Protein AF-A0A0M0JPI3-F1 (afdb_monomer)

Structure (mmCIF, N/CA/C/O backbone):
data_AF-A0A0M0JPI3-F1
#
_entry.id   AF-A0A0M0JPI3-F1
#
loop_
_atom_site.group_PDB
_atom_site.id
_atom_site.type_symbol
_atom_site.label_atom_id
_atom_site.label_alt_id
_atom_site.label_comp_id
_atom_site.label_asym_id
_atom_site.label_entity_id
_atom_site.label_seq_id
_atom_site.pdbx_PDB_ins_code
_atom_site.Cartn_x
_atom_site.Cartn_y
_atom_site.Cartn_z
_atom_site.occupancy
_atom_site.B_iso_or_equiv
_atom_site.auth_seq_id
_atom_site.auth_comp_id
_atom_site.auth_asym_id
_atom_site.auth_atom_id
_atom_site.pdbx_PDB_model_num
ATOM 1 N N . MET A 1 1 ? 10.424 -30.241 -23.186 1.00 49.47 1 MET A N 1
ATOM 2 C CA . MET A 1 1 ? 10.743 -29.644 -21.871 1.00 49.47 1 MET A CA 1
ATOM 3 C C . MET A 1 1 ? 9.793 -28.520 -21.466 1.00 49.47 1 MET A C 1
ATOM 5 O O . MET A 1 1 ? 9.089 -28.670 -20.480 1.00 49.47 1 MET A O 1
ATOM 9 N N . GLU A 1 2 ? 9.692 -27.420 -22.214 1.00 48.56 2 GLU A N 1
ATOM 10 C CA . GLU A 1 2 ? 8.939 -26.227 -21.773 1.00 48.56 2 GLU A CA 1
ATOM 11 C C . GLU A 1 2 ? 7.424 -26.455 -21.568 1.00 48.56 2 GLU A C 1
ATOM 13 O O . GLU A 1 2 ? 6.828 -25.979 -20.604 1.00 48.56 2 GLU A O 1
ATOM 18 N N . ARG A 1 3 ? 6.794 -27.261 -22.430 1.00 52.81 3 ARG A N 1
ATOM 19 C CA . ARG A 1 3 ? 5.369 -27.626 -22.327 1.00 52.81 3 ARG A CA 1
ATOM 20 C C . ARG A 1 3 ? 5.054 -28.502 -21.107 1.00 52.81 3 ARG A C 1
ATOM 22 O O . ARG A 1 3 ? 3.960 -28.406 -20.559 1.00 52.81 3 ARG A O 1
ATOM 29 N N . GLU A 1 4 ? 5.989 -29.350 -20.692 1.00 61.53 4 GLU A N 1
ATOM 30 C CA . GLU A 1 4 ? 5.825 -30.259 -19.548 1.00 61.53 4 GLU A CA 1
ATOM 31 C C . GLU A 1 4 ? 6.018 -29.527 -18.220 1.00 61.53 4 GLU A C 1
ATOM 33 O O . GLU A 1 4 ? 5.220 -29.720 -17.305 1.00 61.53 4 GLU A O 1
ATOM 38 N N . LEU A 1 5 ? 6.979 -28.596 -18.160 1.00 58.34 5 LEU A N 1
ATOM 39 C CA . LEU A 1 5 ? 7.149 -27.655 -17.047 1.00 58.34 5 LEU A CA 1
ATOM 40 C C . LEU A 1 5 ? 5.864 -26.858 -16.778 1.00 58.34 5 LEU A C 1
ATOM 42 O O . LEU A 1 5 ? 5.407 -26.783 -15.638 1.00 58.34 5 LEU A O 1
ATOM 46 N N . ARG A 1 6 ? 5.231 -26.328 -17.835 1.00 59.06 6 ARG A N 1
ATOM 47 C CA . ARG A 1 6 ? 3.960 -25.589 -17.724 1.00 59.06 6 ARG A CA 1
ATOM 48 C C . ARG A 1 6 ? 2.817 -26.460 -17.198 1.00 59.06 6 ARG A C 1
ATOM 50 O O . ARG A 1 6 ? 2.068 -26.010 -16.336 1.00 59.06 6 ARG A O 1
ATOM 57 N N . LYS A 1 7 ? 2.684 -27.693 -17.700 1.00 58.91 7 LYS A N 1
ATOM 58 C CA . LYS A 1 7 ? 1.642 -28.634 -17.255 1.00 58.91 7 LYS A CA 1
ATOM 59 C C . LYS A 1 7 ? 1.822 -29.018 -15.787 1.00 58.91 7 LYS A C 1
ATOM 61 O O . LYS A 1 7 ? 0.868 -28.910 -15.029 1.00 58.91 7 LYS A O 1
ATOM 66 N N . SER A 1 8 ? 3.040 -29.392 -15.390 1.00 62.88 8 SER A N 1
ATOM 67 C CA . SER A 1 8 ? 3.367 -29.788 -14.013 1.00 62.88 8 SER A CA 1
ATOM 68 C C . SER A 1 8 ? 3.056 -28.677 -13.005 1.00 62.88 8 SER A C 1
ATOM 70 O O . SER A 1 8 ? 2.394 -28.911 -11.991 1.00 62.88 8 SER A O 1
ATOM 72 N N . ALA A 1 9 ? 3.433 -27.438 -13.325 1.00 57.22 9 ALA A N 1
ATOM 73 C CA . ALA A 1 9 ? 3.189 -26.302 -12.448 1.00 57.22 9 ALA A CA 1
ATOM 74 C C . ALA A 1 9 ? 1.698 -25.880 -12.381 1.00 57.22 9 ALA A C 1
ATOM 76 O O . ALA A 1 9 ? 1.266 -25.388 -11.341 1.00 57.22 9 ALA A O 1
ATOM 77 N N . GLN A 1 10 ? 0.892 -26.122 -13.430 1.00 54.44 10 GLN A N 1
ATOM 78 C CA . GLN A 1 10 ? -0.565 -25.874 -13.432 1.00 54.44 10 GLN A CA 1
ATOM 79 C C . GLN A 1 10 ? -1.354 -26.869 -12.573 1.00 54.44 10 GLN A C 1
ATOM 81 O O . GLN A 1 10 ? -2.361 -26.501 -11.970 1.00 54.44 10 GLN A O 1
ATOM 86 N N . THR A 1 11 ? -0.904 -28.121 -12.478 1.00 58.91 11 THR A N 1
ATOM 87 C CA . THR A 1 11 ? -1.559 -29.144 -11.643 1.00 58.91 11 THR A CA 1
ATOM 88 C C . THR A 1 11 ? -1.606 -28.765 -10.161 1.00 58.91 11 THR A C 1
ATOM 90 O O . THR A 1 11 ? -2.495 -29.209 -9.443 1.00 58.91 11 THR A O 1
ATOM 93 N N . LEU A 1 12 ? -0.686 -27.909 -9.707 1.00 56.94 12 LEU A N 1
ATOM 94 C CA . LEU A 1 12 ? -0.527 -27.517 -8.304 1.00 56.94 12 LEU A CA 1
ATOM 95 C C . LEU A 1 12 ? -1.354 -26.281 -7.913 1.00 56.94 12 LEU A C 1
ATOM 97 O O . LEU A 1 12 ? -1.479 -25.993 -6.728 1.00 56.94 12 LEU A O 1
ATOM 101 N N . THR A 1 13 ? -1.918 -25.544 -8.876 1.00 54.88 13 THR A N 1
ATOM 102 C CA . THR A 1 13 ? -2.729 -24.340 -8.611 1.00 54.88 13 THR A CA 1
ATOM 103 C C . THR A 1 13 ? -4.234 -24.606 -8.557 1.00 54.88 13 THR A C 1
ATOM 105 O O . THR A 1 13 ? -4.996 -23.663 -8.349 1.00 54.88 13 THR A O 1
ATOM 108 N N . HIS A 1 14 ? -4.686 -25.853 -8.781 1.00 52.34 14 HIS A N 1
ATOM 109 C CA . HIS A 1 14 ? -6.105 -26.261 -8.880 1.00 52.34 14 HIS A CA 1
ATOM 110 C C . HIS A 1 14 ? -6.972 -25.381 -9.814 1.00 52.34 14 HIS A C 1
ATOM 112 O O . HIS A 1 14 ? -8.199 -25.401 -9.749 1.00 52.34 14 HIS A O 1
ATOM 118 N N . ARG A 1 15 ? -6.343 -24.584 -10.688 1.00 55.53 15 ARG A N 1
ATOM 119 C CA . ARG A 1 15 ? -6.969 -23.592 -11.571 1.00 55.53 15 ARG A CA 1
ATOM 120 C C . ARG A 1 15 ? -6.177 -23.483 -12.867 1.00 55.53 15 ARG A C 1
ATOM 122 O O . ARG A 1 15 ? -4.944 -23.490 -12.851 1.00 55.53 15 ARG A O 1
ATOM 129 N N . LEU A 1 16 ? -6.894 -23.332 -13.979 1.00 51.22 16 LEU A N 1
ATOM 130 C CA . LEU A 1 16 ? -6.311 -23.138 -15.303 1.00 51.22 16 LEU A CA 1
ATOM 131 C C . LEU A 1 16 ? -5.794 -21.697 -15.450 1.00 51.22 16 LEU A C 1
ATOM 133 O O . LEU A 1 16 ? -6.566 -20.766 -15.667 1.00 51.22 16 LEU A O 1
ATOM 137 N N . VAL A 1 17 ? -4.478 -21.513 -15.346 1.00 59.50 17 VAL A N 1
ATOM 138 C CA . VAL A 1 17 ? -3.821 -20.220 -15.595 1.00 59.50 17 VAL A CA 1
ATOM 139 C C . VAL A 1 17 ? -3.509 -20.116 -17.086 1.00 59.50 17 VAL A C 1
ATOM 141 O O . VAL A 1 17 ? -2.558 -20.728 -17.573 1.00 59.50 17 VAL A O 1
ATOM 144 N N . LEU A 1 18 ? -4.340 -19.382 -17.827 1.00 55.94 18 LEU A N 1
ATOM 145 C CA . LEU A 1 18 ? -4.179 -19.171 -19.270 1.00 55.94 18 LEU A CA 1
ATOM 146 C C . LEU A 1 18 ? -3.209 -18.032 -19.569 1.00 55.94 18 LEU A C 1
ATOM 148 O O . LEU A 1 18 ? -3.205 -17.067 -18.811 1.00 55.94 18 LEU A O 1
ATOM 152 N N . PRO A 1 19 ? -2.422 -18.074 -20.658 1.00 58.19 19 PRO A N 1
ATOM 153 C CA . PRO A 1 19 ? -1.608 -16.952 -21.119 1.00 58.19 19 PRO A CA 1
ATOM 154 C C . PRO A 1 19 ? -2.366 -15.616 -21.123 1.00 58.19 19 PRO A C 1
ATOM 156 O O . PRO A 1 19 ? -3.507 -15.569 -21.576 1.00 58.19 19 PRO A O 1
ATOM 159 N N . LYS A 1 20 ? -1.761 -14.527 -20.628 1.00 61.19 20 LYS A N 1
ATOM 160 C CA . LYS A 1 20 ? -2.420 -13.200 -20.604 1.00 61.19 20 LYS A CA 1
ATOM 161 C C . LYS A 1 20 ? -2.614 -12.646 -22.021 1.00 61.19 20 LYS A C 1
ATOM 163 O O . LYS A 1 20 ? -3.531 -11.867 -22.268 1.00 61.19 20 LYS A O 1
ATOM 168 N N . ARG A 1 21 ? -1.727 -13.019 -22.947 1.00 62.41 21 ARG A N 1
ATOM 169 C CA . ARG A 1 21 ? -1.723 -12.607 -24.357 1.00 62.41 21 ARG A CA 1
ATOM 170 C C . ARG A 1 21 ? -1.338 -13.792 -25.242 1.00 62.41 21 ARG A C 1
ATOM 172 O O . ARG A 1 21 ? -0.770 -14.770 -24.766 1.00 62.41 21 ARG A O 1
ATOM 179 N N . LYS A 1 22 ? -1.609 -13.672 -26.547 1.00 60.94 22 LYS A N 1
ATOM 180 C CA . LYS A 1 22 ? -1.207 -14.659 -27.569 1.00 60.94 22 LYS A CA 1
ATOM 181 C C . LYS A 1 22 ? 0.316 -14.855 -27.627 1.00 60.94 22 LYS A C 1
ATOM 183 O O . LYS A 1 22 ? 0.779 -15.945 -27.940 1.00 60.94 22 LYS A O 1
ATOM 188 N N . VAL A 1 23 ? 1.067 -13.801 -27.307 1.00 69.12 23 VAL A N 1
ATOM 189 C CA . VAL A 1 23 ? 2.527 -13.787 -27.191 1.00 69.12 23 VAL A CA 1
ATOM 190 C C . VAL A 1 23 ? 2.839 -13.357 -25.757 1.00 69.12 23 VAL A C 1
ATOM 192 O O . VAL A 1 23 ? 2.813 -12.173 -25.455 1.00 69.12 23 VAL A O 1
ATOM 195 N N . GLU A 1 24 ? 2.999 -14.316 -24.851 1.00 67.00 24 GLU A N 1
ATOM 196 C CA . GLU A 1 24 ? 3.521 -14.098 -23.496 1.00 67.00 24 GLU A CA 1
ATOM 197 C C . GLU A 1 24 ? 4.802 -14.925 -23.390 1.00 67.00 24 GLU A C 1
ATOM 199 O O . GLU A 1 24 ? 4.816 -16.095 -23.791 1.00 67.00 24 GLU A O 1
ATOM 204 N N . SER A 1 25 ? 5.880 -14.328 -22.879 1.00 72.94 25 SER A N 1
ATOM 205 C CA . SER A 1 25 ? 7.130 -15.058 -22.664 1.00 72.94 25 SER A CA 1
ATOM 206 C C . SER A 1 25 ? 6.955 -16.174 -21.627 1.00 72.94 25 SER A C 1
ATOM 208 O O . SER A 1 25 ? 6.166 -16.071 -20.683 1.00 72.94 25 SER A O 1
ATOM 210 N N . SER A 1 26 ? 7.711 -17.260 -21.779 1.00 68.69 26 SER A N 1
ATOM 211 C CA . SER A 1 26 ? 7.662 -18.398 -20.853 1.00 68.69 26 SER A CA 1
ATOM 212 C C . SER A 1 26 ? 8.006 -18.009 -19.420 1.00 68.69 26 SER A C 1
ATOM 214 O O . SER A 1 26 ? 7.348 -18.474 -18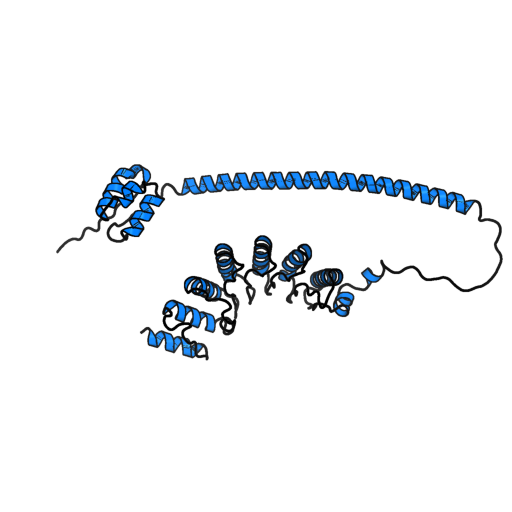.493 1.00 68.69 26 SER A O 1
ATOM 216 N N . ASP A 1 27 ? 8.968 -17.104 -19.244 1.00 68.81 27 ASP A N 1
ATOM 217 C CA . ASP A 1 27 ? 9.346 -16.569 -17.937 1.00 68.81 27 ASP A CA 1
ATOM 218 C C . ASP A 1 27 ? 8.202 -15.795 -17.279 1.00 68.81 27 ASP A C 1
ATOM 220 O O . ASP A 1 27 ? 7.939 -15.978 -16.089 1.00 68.81 27 ASP A O 1
ATOM 224 N N . ALA A 1 28 ? 7.488 -14.957 -18.039 1.00 67.12 28 ALA A N 1
ATOM 225 C CA . ALA A 1 28 ? 6.325 -14.236 -17.528 1.00 67.12 28 ALA A CA 1
ATOM 226 C C . ALA A 1 28 ? 5.208 -15.207 -17.116 1.00 67.12 28 ALA A C 1
ATOM 228 O O . ALA A 1 28 ? 4.638 -15.060 -16.032 1.00 67.12 28 ALA A O 1
ATOM 229 N N . PHE A 1 29 ? 4.968 -16.246 -17.922 1.00 70.75 29 PHE A N 1
ATOM 230 C CA . PHE A 1 29 ? 3.983 -17.283 -17.622 1.00 70.75 29 PHE A CA 1
ATOM 231 C C . PHE A 1 29 ? 4.331 -18.075 -16.350 1.00 70.75 29 PHE A C 1
ATOM 233 O O . PHE A 1 29 ? 3.470 -18.262 -15.491 1.00 70.75 29 PHE A O 1
ATOM 240 N N . ILE A 1 30 ? 5.587 -18.510 -16.192 1.00 73.62 30 ILE A N 1
ATOM 241 C CA . ILE A 1 30 ? 6.037 -19.266 -15.011 1.00 73.62 30 ILE A CA 1
ATOM 242 C C . ILE A 1 30 ? 5.971 -18.395 -13.753 1.00 73.62 30 ILE A C 1
ATOM 244 O O . ILE A 1 30 ? 5.434 -18.833 -12.740 1.00 73.62 30 ILE A O 1
ATOM 248 N N . ARG A 1 31 ? 6.434 -17.138 -13.813 1.00 72.62 31 ARG A N 1
ATOM 249 C CA . ARG A 1 31 ? 6.343 -16.208 -12.671 1.00 72.62 31 ARG A CA 1
ATOM 250 C C . ARG A 1 31 ? 4.900 -15.965 -12.247 1.00 72.62 31 ARG A C 1
ATOM 252 O O . ARG A 1 31 ? 4.617 -15.885 -11.057 1.00 72.62 31 ARG A O 1
ATOM 259 N N . ARG A 1 32 ? 3.986 -15.879 -13.212 1.00 71.19 32 ARG A N 1
ATOM 260 C CA . ARG A 1 32 ? 2.553 -15.736 -12.953 1.00 71.19 32 ARG A CA 1
ATOM 261 C C . ARG A 1 32 ? 1.954 -16.971 -12.289 1.00 71.19 32 ARG A C 1
ATOM 263 O O . ARG A 1 32 ? 1.115 -16.847 -11.403 1.00 71.19 32 ARG A O 1
ATOM 270 N N . LEU A 1 33 ? 2.383 -18.150 -12.718 1.00 70.31 33 LEU A N 1
ATOM 271 C CA . LEU A 1 33 ? 1.951 -19.420 -12.154 1.00 70.31 33 LEU A CA 1
ATOM 272 C C . LEU A 1 33 ? 2.464 -19.607 -10.719 1.00 70.31 33 LEU A C 1
ATOM 274 O O . LEU A 1 33 ? 1.686 -19.972 -9.845 1.00 70.31 33 LEU A O 1
ATOM 278 N N . ASP A 1 34 ? 3.727 -19.270 -10.454 1.00 72.44 34 ASP A N 1
ATOM 279 C CA . ASP A 1 34 ? 4.302 -19.255 -9.103 1.00 72.44 34 ASP A CA 1
ATOM 280 C C . ASP A 1 34 ? 3.578 -18.257 -8.190 1.00 72.44 34 ASP A C 1
ATOM 282 O O . ASP A 1 34 ? 3.177 -18.614 -7.083 1.00 72.44 34 ASP A O 1
ATOM 286 N N . ALA A 1 35 ? 3.331 -17.034 -8.673 1.00 67.38 35 ALA A N 1
ATOM 287 C CA . ALA A 1 35 ? 2.578 -16.030 -7.925 1.00 67.38 35 ALA A CA 1
ATOM 288 C C . ALA A 1 35 ? 1.157 -16.515 -7.599 1.00 67.38 35 ALA A C 1
ATOM 290 O O . ALA A 1 35 ? 0.667 -16.282 -6.500 1.00 67.38 35 ALA A O 1
ATOM 291 N N . HIS A 1 36 ? 0.509 -17.258 -8.501 1.00 67.31 36 HIS A N 1
ATOM 292 C CA . HIS A 1 36 ? -0.780 -17.898 -8.230 1.00 67.31 36 HIS A CA 1
ATOM 293 C C . HIS A 1 36 ? -0.721 -18.957 -7.127 1.00 67.31 36 HIS A C 1
ATOM 295 O O . HIS A 1 36 ? -1.704 -19.112 -6.406 1.00 67.31 36 HIS A O 1
ATOM 301 N N . ARG A 1 37 ? 0.389 -19.696 -7.002 1.00 69.62 37 ARG A N 1
ATOM 302 C CA . ARG A 1 37 ? 0.573 -20.686 -5.924 1.00 69.62 37 ARG A CA 1
ATOM 303 C C . ARG A 1 37 ? 0.690 -20.007 -4.563 1.00 69.62 37 ARG A C 1
ATOM 305 O O . ARG A 1 37 ? 0.245 -20.573 -3.574 1.00 69.62 37 ARG A O 1
ATOM 312 N N . GLN A 1 38 ? 1.276 -18.812 -4.524 1.00 67.06 38 GLN A N 1
ATOM 313 C CA . GLN A 1 38 ? 1.477 -18.042 -3.293 1.00 67.06 38 GLN A CA 1
ATOM 314 C C . GLN A 1 38 ? 0.293 -17.131 -2.942 1.00 67.06 38 GLN A C 1
ATOM 316 O O . GLN A 1 38 ? 0.034 -16.894 -1.764 1.00 67.06 38 GLN A O 1
ATOM 321 N N . ALA A 1 39 ? -0.410 -16.609 -3.949 1.00 62.62 39 ALA A N 1
ATOM 322 C CA . ALA A 1 39 ? -1.527 -15.685 -3.809 1.00 62.62 39 ALA A CA 1
ATOM 323 C C . ALA A 1 39 ? -2.560 -15.917 -4.923 1.00 62.62 39 ALA A C 1
ATOM 325 O O . ALA A 1 39 ? -2.570 -15.249 -5.962 1.00 62.62 39 ALA A O 1
ATOM 326 N N . THR A 1 40 ? -3.482 -16.855 -4.697 1.00 60.28 40 THR A N 1
ATOM 327 C CA . THR A 1 40 ? -4.512 -17.248 -5.677 1.00 60.28 40 THR A CA 1
ATOM 328 C C . THR A 1 40 ? -5.412 -16.098 -6.145 1.00 60.28 40 THR A C 1
ATOM 330 O O . THR A 1 40 ? -5.982 -16.182 -7.235 1.00 60.28 40 THR A O 1
ATOM 333 N N . GLU A 1 41 ? -5.528 -15.029 -5.352 1.00 53.78 41 GLU A N 1
ATOM 334 C CA . GLU A 1 41 ? -6.374 -13.855 -5.611 1.00 53.78 41 GLU A CA 1
ATOM 335 C C . GLU A 1 41 ? -5.643 -12.695 -6.308 1.00 53.78 41 GLU A C 1
ATOM 337 O O . GLU A 1 41 ? -6.294 -11.813 -6.868 1.00 53.78 41 GLU A O 1
ATOM 342 N N . ALA A 1 42 ? -4.304 -12.714 -6.381 1.00 52.59 42 ALA A N 1
ATOM 343 C CA . ALA A 1 42 ? -3.497 -11.623 -6.949 1.00 52.59 42 ALA A CA 1
ATOM 344 C C . ALA A 1 42 ? -3.739 -11.368 -8.455 1.00 52.59 42 ALA A C 1
ATOM 346 O O . ALA A 1 42 ? -3.269 -10.372 -9.013 1.00 52.59 42 ALA A O 1
ATOM 347 N N . ILE A 1 43 ? -4.470 -12.270 -9.116 1.00 52.81 43 ILE A N 1
ATOM 348 C CA . ILE A 1 43 ? -4.765 -12.252 -10.557 1.00 52.81 43 ILE A CA 1
ATOM 349 C C . ILE A 1 43 ? -6.205 -11.792 -10.831 1.00 52.81 43 ILE A C 1
ATOM 351 O O . ILE A 1 43 ? -6.528 -11.436 -11.961 1.00 52.81 43 ILE A O 1
ATOM 355 N N . ILE A 1 44 ? -7.066 -11.753 -9.807 1.00 51.06 44 ILE A N 1
ATOM 356 C CA . ILE A 1 44 ? -8.486 -11.408 -9.963 1.00 51.06 44 ILE A CA 1
ATOM 357 C C . ILE A 1 44 ? -8.693 -9.896 -10.117 1.00 51.06 44 ILE A C 1
ATOM 359 O O . ILE A 1 44 ? -9.750 -9.490 -10.585 1.00 51.06 44 ILE A O 1
ATOM 363 N N . ILE A 1 45 ? -7.705 -9.044 -9.812 1.00 48.28 45 ILE A N 1
ATOM 364 C CA . ILE A 1 45 ? -7.862 -7.598 -10.024 1.00 48.28 45 ILE A CA 1
ATOM 365 C C . ILE A 1 45 ? -7.914 -7.317 -11.531 1.00 48.28 45 ILE A C 1
ATOM 367 O O . ILE A 1 45 ? -6.894 -7.478 -12.214 1.00 48.28 45 ILE A O 1
ATOM 371 N N . PRO A 1 46 ? -9.075 -6.894 -12.066 1.00 42.31 46 PRO A N 1
ATOM 372 C CA . PRO A 1 46 ? -9.226 -6.649 -13.484 1.00 42.31 46 PRO A CA 1
ATOM 373 C C . PRO A 1 46 ? -8.253 -5.561 -13.9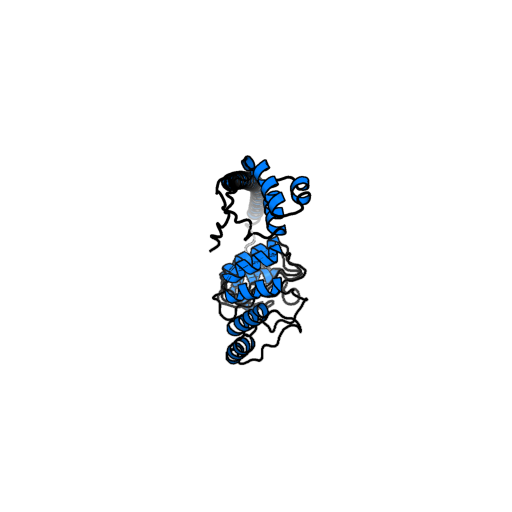20 1.00 42.31 46 PRO A C 1
ATOM 375 O O . PRO A 1 46 ? -8.060 -4.549 -13.248 1.00 42.31 46 PRO A O 1
ATOM 378 N N . LEU A 1 47 ? -7.639 -5.824 -15.064 1.00 47.03 47 LEU A N 1
ATOM 379 C CA . LEU A 1 47 ? -6.673 -5.012 -15.787 1.00 47.03 47 LEU A CA 1
ATOM 380 C C . LEU A 1 47 ? -7.180 -3.574 -15.983 1.00 47.03 47 LEU A C 1
ATOM 382 O O . LEU A 1 47 ? -7.820 -3.273 -16.984 1.00 47.03 47 LEU A O 1
ATOM 386 N N . THR A 1 48 ? -6.874 -2.673 -15.050 1.00 49.16 48 THR A N 1
ATOM 387 C CA . THR A 1 48 ? -7.267 -1.254 -15.131 1.00 49.16 48 THR A CA 1
ATOM 388 C C . THR A 1 48 ? -6.345 -0.400 -16.010 1.00 49.16 48 THR A C 1
ATOM 390 O O . THR A 1 48 ? -6.610 0.777 -16.216 1.00 49.16 48 THR A O 1
ATOM 393 N N . ALA A 1 49 ? -5.309 -0.991 -16.605 1.00 52.91 49 ALA A N 1
ATOM 394 C CA . ALA A 1 49 ? -4.577 -0.479 -17.766 1.00 52.91 49 ALA A CA 1
ATOM 395 C C . ALA A 1 49 ? -3.725 -1.623 -18.351 1.00 52.91 49 ALA A C 1
ATOM 397 O O . ALA A 1 49 ? -3.436 -2.589 -17.630 1.00 52.91 49 ALA A O 1
ATOM 398 N N . PRO A 1 50 ? -3.291 -1.566 -19.625 1.00 58.88 50 PRO A N 1
ATOM 399 C CA . PRO A 1 50 ? -2.307 -2.506 -20.147 1.00 58.88 50 PRO A CA 1
ATOM 400 C C . PRO A 1 50 ? -0.961 -2.298 -19.434 1.00 58.88 50 PRO A C 1
ATOM 402 O O . PRO A 1 50 ? -0.106 -1.551 -19.889 1.00 58.88 50 PRO A O 1
ATOM 405 N N . GLU A 1 51 ? -0.779 -2.976 -18.301 1.00 70.06 51 GLU A N 1
ATOM 406 C CA . GLU A 1 51 ? 0.531 -3.180 -17.682 1.00 70.06 51 GLU A CA 1
ATOM 407 C C . GLU A 1 51 ? 1.424 -3.889 -18.710 1.00 70.06 51 GLU A C 1
ATOM 409 O O . GLU A 1 51 ? 1.044 -4.947 -19.240 1.00 70.06 51 GLU A O 1
ATOM 414 N N . ASP A 1 52 ? 2.560 -3.273 -19.040 1.00 78.81 52 ASP A N 1
ATOM 415 C CA . ASP A 1 52 ? 3.559 -3.874 -19.917 1.00 78.81 52 ASP A CA 1
ATOM 416 C C . ASP A 1 52 ? 4.212 -5.101 -19.251 1.00 78.81 52 ASP A C 1
ATOM 418 O O . ASP A 1 52 ? 4.057 -5.358 -18.052 1.00 78.81 52 ASP A O 1
ATOM 422 N N . GLU A 1 53 ? 4.912 -5.912 -20.044 1.00 79.75 53 GLU A N 1
ATOM 423 C CA . GLU A 1 53 ? 5.504 -7.155 -19.540 1.00 79.75 53 GLU A CA 1
ATOM 424 C C . GLU A 1 53 ? 6.606 -6.913 -18.503 1.00 79.75 53 GLU A C 1
ATOM 426 O O . GLU A 1 53 ? 6.774 -7.728 -17.596 1.00 79.75 53 GLU A O 1
ATOM 431 N N . ALA A 1 54 ? 7.324 -5.789 -18.587 1.00 84.88 54 ALA A N 1
ATOM 432 C CA . ALA A 1 54 ? 8.415 -5.470 -17.673 1.00 84.88 54 ALA A CA 1
ATOM 433 C C . ALA A 1 54 ? 7.892 -5.090 -16.278 1.00 84.88 54 ALA A C 1
ATOM 435 O O . ALA A 1 54 ? 8.396 -5.585 -15.267 1.00 84.88 54 ALA A O 1
ATOM 436 N N . LEU A 1 55 ? 6.851 -4.259 -16.211 1.00 84.94 55 LEU A N 1
ATOM 437 C CA . LEU A 1 55 ? 6.166 -3.884 -14.974 1.00 84.94 55 LEU A CA 1
ATOM 438 C C . LEU A 1 55 ? 5.484 -5.099 -14.342 1.00 84.94 55 LEU A C 1
ATOM 440 O O . LEU A 1 55 ? 5.644 -5.344 -13.144 1.00 84.94 55 LEU A O 1
ATOM 444 N N . PHE A 1 56 ? 4.812 -5.917 -15.157 1.00 83.44 56 PHE A N 1
ATOM 445 C CA . PHE A 1 56 ? 4.218 -7.169 -14.699 1.00 83.44 56 PHE A CA 1
ATOM 446 C C . PHE A 1 56 ? 5.273 -8.100 -14.083 1.00 83.44 56 PHE A C 1
ATOM 448 O O . PHE A 1 56 ? 5.094 -8.607 -12.975 1.00 83.44 56 PHE A O 1
ATOM 455 N N . ALA A 1 57 ? 6.405 -8.284 -14.766 1.00 84.12 57 ALA A N 1
ATOM 456 C CA . ALA A 1 57 ? 7.506 -9.106 -14.286 1.00 84.12 57 ALA A CA 1
ATOM 457 C C . ALA A 1 57 ? 8.061 -8.612 -12.940 1.00 84.12 57 ALA A C 1
ATOM 459 O O . ALA A 1 57 ? 8.253 -9.432 -12.040 1.00 84.12 57 ALA A O 1
ATOM 460 N N . LYS A 1 58 ? 8.278 -7.298 -12.775 1.00 88.88 58 LYS A N 1
ATOM 461 C CA . LYS A 1 58 ? 8.723 -6.698 -11.501 1.00 88.88 58 LYS A CA 1
ATOM 462 C C . LYS A 1 58 ? 7.729 -6.964 -10.370 1.00 88.88 58 LYS A C 1
ATOM 464 O O . LYS A 1 58 ? 8.134 -7.342 -9.274 1.00 88.88 58 LYS A O 1
ATOM 469 N N . ARG A 1 59 ? 6.431 -6.850 -10.654 1.00 87.81 59 ARG A N 1
ATOM 470 C CA . ARG A 1 59 ? 5.365 -7.117 -9.684 1.00 87.81 59 ARG A CA 1
ATOM 471 C C . ARG A 1 59 ? 5.309 -8.576 -9.252 1.00 87.81 59 ARG A C 1
ATOM 473 O O . ARG A 1 59 ? 5.201 -8.849 -8.063 1.00 87.81 59 ARG A O 1
ATOM 480 N N . MET A 1 60 ? 5.433 -9.514 -10.190 1.00 84.00 60 MET A N 1
ATOM 481 C CA . MET A 1 60 ? 5.477 -10.942 -9.855 1.00 84.00 60 MET A CA 1
ATOM 482 C C . MET A 1 60 ? 6.736 -11.310 -9.065 1.00 84.00 60 MET A C 1
ATOM 484 O O . MET A 1 60 ? 6.651 -12.129 -8.158 1.00 84.00 60 MET A O 1
ATOM 488 N N . ILE A 1 61 ? 7.884 -10.684 -9.354 1.00 87.19 61 ILE A N 1
ATOM 489 C CA . ILE A 1 61 ? 9.096 -10.843 -8.534 1.00 87.19 61 ILE A CA 1
ATOM 490 C C . ILE A 1 61 ? 8.844 -10.348 -7.106 1.00 87.19 61 ILE A C 1
ATOM 492 O O . ILE A 1 61 ? 9.211 -11.038 -6.162 1.00 87.19 61 ILE A O 1
ATOM 496 N N . ALA A 1 62 ? 8.204 -9.186 -6.945 1.00 87.88 62 ALA A N 1
ATOM 497 C CA . ALA A 1 62 ? 7.897 -8.632 -5.630 1.00 87.88 62 ALA A CA 1
ATOM 498 C C . ALA A 1 62 ? 6.961 -9.541 -4.817 1.00 87.88 62 ALA A C 1
ATOM 500 O O . ALA A 1 62 ? 7.259 -9.833 -3.664 1.00 87.88 62 ALA A O 1
ATOM 501 N N . VAL A 1 63 ? 5.886 -10.046 -5.436 1.00 86.00 63 VAL A N 1
ATOM 502 C CA . VAL A 1 63 ? 4.980 -11.030 -4.814 1.00 86.00 63 VAL A CA 1
ATOM 503 C C . VAL A 1 63 ? 5.742 -12.301 -4.438 1.00 86.00 63 VAL A C 1
ATOM 505 O O . VAL A 1 63 ? 5.596 -12.785 -3.323 1.00 86.00 63 VAL A O 1
ATOM 508 N N . LYS A 1 64 ? 6.595 -12.810 -5.338 1.00 84.44 64 LYS A N 1
ATOM 509 C CA . LYS A 1 64 ? 7.339 -14.054 -5.115 1.00 84.44 64 LYS A CA 1
ATOM 510 C C . LYS A 1 64 ? 8.356 -13.975 -3.988 1.00 84.44 64 LYS A C 1
ATOM 512 O O . LYS A 1 64 ? 8.559 -14.968 -3.293 1.00 84.44 64 LYS A O 1
ATOM 517 N N . ALA A 1 65 ? 9.009 -12.828 -3.854 1.00 89.00 65 ALA A N 1
ATOM 518 C CA . ALA A 1 65 ? 10.004 -12.579 -2.823 1.00 89.00 65 ALA A CA 1
ATOM 519 C C . ALA A 1 65 ? 9.386 -12.261 -1.453 1.00 89.00 65 ALA A C 1
ATOM 521 O O . ALA A 1 65 ? 10.106 -12.309 -0.463 1.00 89.00 65 ALA A O 1
ATOM 522 N N . ASN A 1 66 ? 8.092 -11.931 -1.387 1.00 87.88 66 ASN A N 1
ATOM 523 C CA . ASN A 1 66 ? 7.429 -11.633 -0.124 1.00 87.88 66 ASN A CA 1
ATOM 524 C C . ASN A 1 66 ? 7.047 -12.922 0.618 1.00 87.88 66 ASN A C 1
ATOM 526 O O . ASN A 1 66 ? 6.385 -13.801 0.071 1.00 87.88 66 ASN A O 1
ATOM 530 N N . GLU A 1 67 ? 7.449 -13.013 1.885 1.00 87.44 67 GLU A N 1
ATOM 531 C CA . GLU A 1 67 ? 7.148 -14.142 2.775 1.00 87.44 67 GLU A CA 1
ATOM 532 C C . GLU A 1 67 ? 5.693 -14.141 3.277 1.00 87.44 67 GLU A C 1
ATOM 534 O O . GLU A 1 67 ? 5.188 -15.160 3.750 1.00 87.44 67 GLU A O 1
ATOM 539 N N . THR A 1 68 ? 4.997 -13.006 3.169 1.00 83.00 68 THR A N 1
ATOM 540 C CA . THR A 1 68 ? 3.600 -12.853 3.579 1.00 83.00 68 THR A CA 1
ATOM 541 C C . THR A 1 68 ? 2.698 -13.714 2.691 1.00 83.00 68 THR A C 1
ATOM 543 O O . THR A 1 68 ? 2.624 -13.482 1.477 1.00 83.00 68 THR A O 1
ATOM 546 N N . PRO A 1 69 ? 1.955 -14.680 3.264 1.00 76.69 69 PRO A N 1
ATOM 547 C CA . PRO A 1 69 ? 1.075 -15.535 2.485 1.00 76.69 69 PRO A CA 1
ATOM 548 C C . PRO A 1 69 ? -0.037 -14.705 1.845 1.00 76.69 69 PRO A C 1
ATOM 550 O O . PRO A 1 69 ? -0.580 -13.789 2.465 1.00 76.69 69 PRO A O 1
ATOM 553 N N . ASN A 1 70 ? -0.407 -15.052 0.612 1.00 76.88 70 ASN A N 1
ATOM 554 C CA . ASN A 1 70 ? -1.430 -14.346 -0.154 1.00 76.88 70 ASN A CA 1
ATOM 555 C C . ASN A 1 70 ? -1.148 -12.845 -0.348 1.00 76.88 70 ASN A C 1
ATOM 557 O O . ASN A 1 70 ? -2.089 -12.061 -0.453 1.00 76.88 70 ASN A O 1
ATOM 561 N N . CYS A 1 71 ? 0.124 -12.429 -0.408 1.00 82.31 71 CYS A N 1
ATOM 562 C CA . CYS A 1 71 ? 0.460 -11.040 -0.707 1.00 82.31 71 CYS A CA 1
ATOM 563 C C . CYS A 1 71 ? -0.019 -10.648 -2.114 1.00 82.31 71 CYS A C 1
ATOM 565 O O . CYS A 1 71 ? 0.348 -11.249 -3.126 1.00 82.31 71 CYS A O 1
ATOM 567 N N . ILE A 1 72 ? -0.824 -9.595 -2.175 1.00 83.50 72 ILE A N 1
ATOM 568 C CA . ILE A 1 72 ? -1.341 -9.002 -3.396 1.00 83.50 72 ILE A CA 1
ATOM 569 C C . ILE A 1 72 ? -0.674 -7.645 -3.589 1.00 83.50 72 ILE A C 1
ATOM 571 O O . ILE A 1 72 ? -0.889 -6.689 -2.841 1.00 83.50 72 ILE A O 1
ATOM 575 N N . VAL A 1 73 ? 0.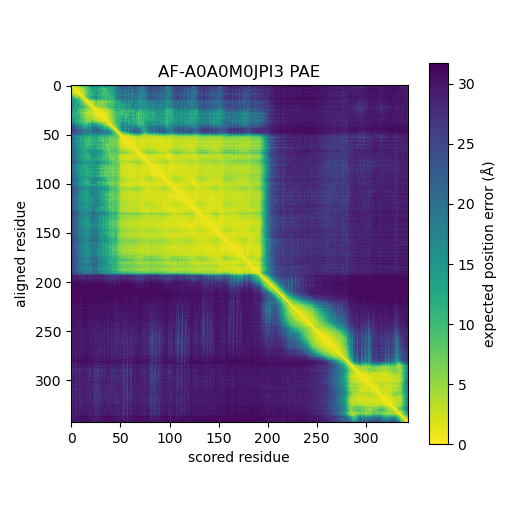097 -7.538 -4.666 1.00 87.50 73 VAL A N 1
ATOM 576 C CA . VAL A 1 73 ? 0.658 -6.267 -5.123 1.00 87.50 73 VAL A CA 1
ATOM 577 C C . VAL A 1 73 ? -0.151 -5.794 -6.321 1.00 87.50 73 VAL A C 1
ATOM 579 O O . VAL A 1 73 ? -0.238 -6.489 -7.339 1.00 87.50 73 VAL A O 1
ATOM 582 N N . LEU A 1 74 ? -0.756 -4.611 -6.199 1.00 85.44 74 LEU A N 1
ATOM 583 C CA . LEU A 1 74 ? -1.589 -4.036 -7.253 1.00 85.44 74 LEU A CA 1
ATOM 584 C C . LEU A 1 74 ? -0.747 -3.486 -8.424 1.00 85.44 74 LEU A C 1
ATOM 586 O O . LEU A 1 74 ? 0.385 -3.032 -8.201 1.00 85.44 74 LEU A O 1
ATOM 590 N N . PRO A 1 75 ? -1.277 -3.496 -9.664 1.00 85.31 75 PRO A N 1
ATOM 591 C CA . PRO A 1 75 ? -0.604 -2.924 -10.832 1.00 85.31 75 PRO A CA 1
ATOM 592 C C . PRO A 1 75 ? -0.282 -1.433 -10.681 1.00 85.31 75 PRO A C 1
ATOM 594 O O . PRO A 1 75 ? -0.863 -0.727 -9.853 1.00 85.31 75 PRO A O 1
ATOM 597 N N . LYS A 1 76 ? 0.639 -0.946 -11.518 1.00 86.50 76 LYS A N 1
ATOM 598 C CA . LYS A 1 76 ? 0.941 0.485 -11.636 1.00 86.50 76 LYS A CA 1
ATOM 599 C C . LYS A 1 76 ? -0.293 1.270 -12.093 1.00 86.50 76 LYS A C 1
ATOM 601 O O . LYS A 1 76 ? -0.976 0.858 -13.028 1.00 86.50 76 LYS A O 1
ATOM 606 N N . THR A 1 77 ? -0.537 2.437 -11.499 1.00 85.00 77 THR A N 1
ATOM 607 C CA . THR A 1 77 ? -1.584 3.370 -11.958 1.00 85.00 77 THR A CA 1
ATOM 608 C C . THR A 1 77 ? -1.001 4.489 -12.824 1.00 85.00 77 THR A C 1
ATOM 610 O O . THR A 1 77 ? 0.211 4.722 -12.861 1.00 85.00 77 THR A O 1
ATOM 613 N N . ALA A 1 78 ? -1.869 5.225 -13.524 1.00 85.81 78 ALA A N 1
ATOM 614 C CA . ALA A 1 78 ? -1.469 6.412 -14.287 1.00 85.81 78 ALA A CA 1
ATOM 615 C C . ALA A 1 78 ? -0.947 7.559 -13.398 1.00 85.81 78 ALA A C 1
ATOM 617 O O . ALA A 1 78 ? -0.257 8.448 -13.884 1.00 85.81 78 ALA A O 1
ATOM 618 N N . ARG A 1 79 ? -1.279 7.545 -12.100 1.00 86.56 79 ARG A N 1
ATOM 619 C CA . ARG A 1 79 ? -0.872 8.564 -11.119 1.00 86.56 79 ARG A CA 1
ATOM 620 C C . ARG A 1 79 ? 0.461 8.258 -10.444 1.00 86.56 79 ARG A C 1
ATOM 622 O O . ARG A 1 79 ? 1.022 9.136 -9.804 1.00 86.56 79 ARG A O 1
ATOM 629 N N . GLU A 1 80 ? 0.943 7.031 -10.588 1.00 89.31 80 GLU A N 1
ATOM 630 C CA . GLU A 1 80 ? 2.220 6.575 -10.057 1.00 89.31 80 GLU A CA 1
ATOM 631 C C . GLU A 1 80 ? 3.322 6.801 -11.102 1.00 89.31 80 GLU A C 1
ATOM 633 O O . GLU A 1 80 ? 3.180 6.408 -12.265 1.00 89.31 80 GLU A O 1
ATOM 638 N N . THR A 1 81 ? 4.429 7.431 -10.720 1.00 91.00 81 THR A N 1
ATOM 639 C CA . THR A 1 81 ? 5.615 7.529 -11.584 1.00 91.00 81 THR A CA 1
ATOM 640 C C . THR A 1 81 ? 6.327 6.176 -11.686 1.00 91.00 81 THR A C 1
ATOM 642 O O . THR A 1 81 ? 6.056 5.246 -10.928 1.00 91.00 81 THR A O 1
ATOM 645 N N . VAL A 1 82 ? 7.250 6.023 -12.639 1.00 90.31 82 VAL A N 1
ATOM 646 C CA . VAL A 1 82 ? 8.043 4.782 -12.744 1.00 90.31 82 VAL A CA 1
ATOM 647 C C . VAL A 1 82 ? 8.909 4.576 -11.495 1.00 90.31 82 VAL A C 1
ATOM 649 O O . VAL A 1 82 ? 8.973 3.466 -10.980 1.00 90.31 82 VAL A O 1
ATOM 652 N N . GLN A 1 83 ? 9.499 5.648 -10.961 1.00 92.06 83 GLN A N 1
ATOM 653 C CA . GLN A 1 83 ? 10.320 5.604 -9.746 1.00 92.06 83 GLN A CA 1
ATOM 654 C C . GLN A 1 83 ? 9.491 5.231 -8.508 1.00 92.06 83 GLN A C 1
ATOM 656 O O . GLN A 1 83 ? 9.904 4.395 -7.709 1.00 92.06 83 GLN A O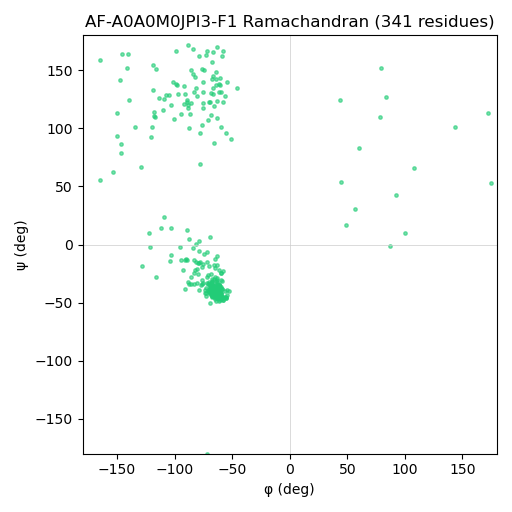 1
ATOM 661 N N . GLU A 1 84 ? 8.295 5.811 -8.369 1.00 94.50 84 GLU A N 1
ATOM 662 C CA . GLU A 1 84 ? 7.342 5.471 -7.304 1.00 94.50 84 GLU A CA 1
ATOM 663 C C . GLU A 1 84 ? 6.935 3.990 -7.368 1.00 94.50 84 GLU A C 1
ATOM 665 O O . GLU A 1 84 ? 6.923 3.305 -6.344 1.00 94.50 84 GLU A O 1
ATOM 670 N N . PHE A 1 85 ? 6.672 3.478 -8.575 1.00 93.19 85 PHE A N 1
ATOM 671 C CA . PHE A 1 85 ? 6.373 2.066 -8.796 1.00 93.19 85 PHE A CA 1
ATOM 672 C C . PHE A 1 85 ? 7.537 1.164 -8.374 1.00 93.19 85 PHE A C 1
ATOM 674 O O . PHE A 1 85 ? 7.324 0.198 -7.647 1.00 93.19 85 PHE A O 1
ATOM 681 N N . GLU A 1 86 ? 8.763 1.468 -8.802 1.00 93.44 86 GLU A N 1
ATOM 682 C CA . GLU A 1 86 ? 9.947 0.675 -8.453 1.00 93.44 86 GLU A CA 1
ATOM 683 C C . GLU A 1 86 ? 10.206 0.668 -6.948 1.00 93.44 86 GLU A C 1
ATOM 685 O O . GLU A 1 86 ? 10.398 -0.398 -6.366 1.00 93.44 86 GLU A O 1
ATOM 690 N N . CYS A 1 87 ? 10.112 1.834 -6.305 1.00 94.12 87 CYS A N 1
ATOM 691 C CA . CYS A 1 87 ? 10.201 1.955 -4.855 1.00 94.12 87 CYS A CA 1
ATOM 692 C C . CYS A 1 87 ? 9.160 1.062 -4.163 1.00 94.12 87 CYS A C 1
ATOM 694 O O . CYS A 1 87 ? 9.499 0.286 -3.268 1.00 94.12 87 CYS A O 1
ATOM 696 N N . ARG A 1 88 ? 7.906 1.083 -4.636 1.00 94.88 88 ARG A N 1
ATOM 697 C CA . ARG A 1 88 ? 6.850 0.213 -4.112 1.00 94.88 88 ARG A CA 1
ATOM 698 C C . ARG A 1 88 ? 7.137 -1.270 -4.344 1.00 94.88 88 ARG A C 1
ATOM 700 O O . ARG A 1 88 ? 6.842 -2.057 -3.453 1.00 94.88 88 ARG A O 1
ATOM 707 N N . MET A 1 89 ? 7.684 -1.670 -5.495 1.00 94.69 89 MET A N 1
ATOM 708 C CA . MET A 1 89 ? 8.031 -3.075 -5.763 1.00 94.69 89 MET A CA 1
ATOM 709 C C . MET A 1 89 ? 9.127 -3.578 -4.828 1.00 94.69 89 MET A C 1
ATOM 711 O O . MET A 1 89 ? 9.040 -4.707 -4.357 1.00 94.69 89 MET A O 1
ATOM 715 N N . GLU A 1 90 ? 10.130 -2.752 -4.530 1.00 94.50 90 GLU A N 1
ATOM 716 C CA . GLU A 1 90 ? 11.180 -3.118 -3.578 1.00 94.50 90 GLU A CA 1
ATOM 717 C C . GLU A 1 90 ? 10.641 -3.237 -2.153 1.00 94.50 90 GLU A C 1
ATOM 719 O O . GLU A 1 90 ? 10.867 -4.244 -1.485 1.00 94.50 90 GLU A O 1
ATOM 724 N N . MET A 1 91 ? 9.831 -2.274 -1.713 1.00 92.88 91 MET A N 1
ATOM 725 C CA . MET A 1 91 ? 9.178 -2.327 -0.399 1.00 92.88 91 MET A CA 1
ATOM 726 C C . MET A 1 91 ? 8.186 -3.491 -0.293 1.00 92.88 91 MET A C 1
ATOM 728 O O . MET A 1 91 ? 8.004 -4.080 0.771 1.00 92.88 91 MET A O 1
ATOM 732 N N . ALA A 1 92 ? 7.556 -3.862 -1.406 1.00 91.31 92 ALA A N 1
ATOM 733 C CA . ALA A 1 92 ? 6.627 -4.975 -1.456 1.00 91.31 92 ALA A CA 1
ATOM 734 C C . ALA A 1 92 ? 7.284 -6.332 -1.207 1.00 91.31 92 ALA A C 1
ATOM 736 O O . ALA A 1 92 ? 6.561 -7.255 -0.863 1.00 91.31 92 ALA A O 1
ATOM 737 N N . LYS A 1 93 ? 8.610 -6.468 -1.321 1.00 92.38 93 LYS A N 1
ATOM 738 C CA . LYS A 1 93 ? 9.309 -7.725 -1.009 1.00 92.38 93 LYS A CA 1
ATOM 739 C C . LYS A 1 93 ? 9.342 -8.029 0.488 1.00 92.38 93 LYS A C 1
ATOM 741 O O . LYS A 1 93 ? 9.443 -9.185 0.863 1.00 92.38 93 LYS A O 1
ATOM 746 N N . THR A 1 94 ? 9.268 -7.007 1.339 1.00 93.75 94 THR A N 1
ATOM 747 C CA . THR A 1 94 ? 9.420 -7.145 2.799 1.00 93.75 94 THR A CA 1
ATOM 748 C C . THR A 1 94 ? 8.208 -6.652 3.582 1.00 93.75 94 THR A C 1
ATOM 750 O O . THR A 1 94 ? 8.189 -6.730 4.809 1.00 93.75 94 THR A O 1
ATOM 753 N N . SER A 1 95 ? 7.185 -6.128 2.902 1.00 92.31 95 SER A N 1
ATOM 754 C CA . SER A 1 95 ? 5.988 -5.630 3.573 1.00 92.31 95 SER A CA 1
ATOM 755 C C . SER A 1 95 ? 5.210 -6.781 4.225 1.00 92.31 95 SER A C 1
ATOM 757 O O . SER A 1 95 ? 4.857 -7.732 3.527 1.00 92.31 95 SER A O 1
ATOM 759 N N . PRO A 1 96 ? 4.848 -6.664 5.517 1.00 92.56 96 PRO A N 1
ATOM 760 C CA . PRO A 1 96 ? 4.054 -7.668 6.225 1.00 92.56 96 PRO A CA 1
ATOM 761 C C . PRO A 1 96 ? 2.551 -7.584 5.907 1.00 92.56 96 PRO A C 1
ATOM 763 O O . PRO A 1 96 ? 1.737 -8.272 6.525 1.00 92.56 96 PRO A O 1
ATOM 766 N N . SER A 1 97 ? 2.153 -6.690 5.001 1.00 89.31 97 SER A N 1
ATOM 767 C CA . SER A 1 97 ? 0.757 -6.462 4.660 1.00 89.31 97 SER A CA 1
ATOM 768 C C . SER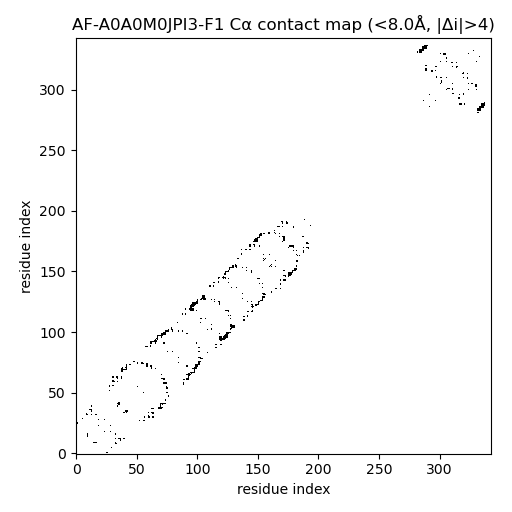 A 1 97 ? 0.323 -7.338 3.485 1.00 89.31 97 SER A C 1
ATOM 770 O O . SER A 1 97 ? 1.026 -7.396 2.472 1.00 89.31 97 SER A O 1
ATOM 772 N N . PRO A 1 98 ? -0.867 -7.961 3.550 1.00 85.12 98 PRO A N 1
ATOM 773 C CA . PRO A 1 98 ? -1.351 -8.828 2.480 1.00 85.12 98 PRO A CA 1
ATOM 774 C C . PRO A 1 98 ? -1.764 -8.058 1.221 1.00 85.12 98 PRO A C 1
ATOM 776 O O . PRO A 1 98 ? -1.940 -8.670 0.177 1.00 85.12 98 PRO A O 1
ATOM 779 N N . LEU A 1 99 ? -1.944 -6.734 1.284 1.00 85.88 99 LEU A N 1
ATOM 780 C CA . LEU A 1 99 ? -2.364 -5.936 0.132 1.00 85.88 99 LEU A CA 1
ATOM 781 C C . LEU A 1 99 ? -1.612 -4.611 0.079 1.00 85.88 99 LEU A C 1
ATOM 783 O O . LEU A 1 99 ? -1.665 -3.812 1.016 1.00 85.88 99 LEU A O 1
ATOM 787 N N . ILE A 1 100 ? -0.953 -4.362 -1.052 1.00 90.12 100 ILE A N 1
ATOM 788 C CA . ILE A 1 100 ? -0.118 -3.181 -1.274 1.00 90.12 100 ILE A CA 1
ATOM 789 C C . ILE A 1 100 ? -0.698 -2.351 -2.417 1.00 90.12 100 ILE A C 1
ATOM 791 O O . ILE A 1 100 ? -0.657 -2.738 -3.590 1.00 90.12 100 ILE A O 1
ATOM 795 N N . PHE A 1 101 ? -1.228 -1.182 -2.055 1.00 90.12 101 PHE A N 1
ATOM 796 C CA . PHE A 1 101 ? -1.886 -0.261 -2.976 1.00 90.12 101 PHE A CA 1
ATOM 797 C C . PHE A 1 101 ? -0.890 0.623 -3.743 1.00 90.12 101 PHE A C 1
ATOM 799 O O . PHE A 1 101 ? 0.094 1.076 -3.149 1.00 90.12 101 PHE A O 1
ATOM 806 N N . PRO A 1 102 ? -1.174 0.946 -5.019 1.00 91.69 102 PRO A N 1
ATOM 807 C CA . PRO A 1 102 ? -0.437 1.955 -5.767 1.00 91.69 102 PRO A CA 1
ATOM 808 C C . PRO A 1 102 ? -0.800 3.347 -5.239 1.00 91.69 102 PRO A C 1
ATOM 810 O O . PRO A 1 102 ? -1.622 3.488 -4.325 1.00 91.69 102 PRO A O 1
ATOM 813 N N . ARG A 1 103 ? -0.212 4.389 -5.821 1.00 92.19 103 ARG A N 1
ATOM 814 C CA . ARG A 1 103 ? -0.584 5.770 -5.508 1.00 92.19 103 ARG A CA 1
ATOM 815 C C . ARG A 1 103 ? -2.061 6.048 -5.822 1.00 92.19 103 ARG A C 1
ATOM 817 O O . ARG A 1 103 ? -2.542 5.717 -6.912 1.00 92.19 103 ARG A O 1
ATOM 824 N N . GLY A 1 104 ? -2.765 6.643 -4.854 1.00 89.38 104 GLY A N 1
ATOM 825 C CA . GLY A 1 104 ? -4.179 7.016 -4.971 1.00 89.38 104 GLY A CA 1
ATOM 826 C C . GLY A 1 104 ? -4.407 8.304 -5.767 1.00 89.38 104 GLY A C 1
ATOM 827 O O . GLY A 1 104 ? -3.494 9.108 -5.940 1.00 89.38 104 GLY A O 1
ATOM 828 N N . THR A 1 105 ? -5.641 8.532 -6.231 1.00 88.88 105 THR A N 1
ATOM 829 C CA . THR A 1 105 ? -6.003 9.724 -7.028 1.00 88.88 105 THR A CA 1
ATOM 830 C C . THR A 1 105 ? -5.812 11.041 -6.275 1.00 88.88 105 THR A C 1
ATOM 832 O O . THR A 1 105 ? -5.410 12.029 -6.882 1.00 88.88 105 THR A O 1
ATOM 835 N N . HIS A 1 106 ? -6.071 11.052 -4.966 1.00 89.06 106 HIS A N 1
ATOM 836 C CA . HIS A 1 106 ? -6.060 12.260 -4.127 1.00 89.06 106 HIS A CA 1
ATOM 837 C C . HIS A 1 106 ? -4.797 12.373 -3.265 1.00 89.06 106 HIS A C 1
ATOM 839 O O . HIS A 1 106 ? -4.729 13.159 -2.325 1.00 89.06 106 HIS A O 1
ATOM 845 N N . GLU A 1 107 ? -3.788 11.567 -3.585 1.00 91.50 107 GLU A N 1
ATOM 846 C CA . GLU A 1 107 ? -2.557 11.449 -2.823 1.00 91.50 107 GLU A CA 1
ATOM 847 C C . GLU A 1 107 ? -1.408 12.170 -3.544 1.00 91.50 107 GLU A C 1
ATOM 849 O O . GLU A 1 107 ? -1.145 11.942 -4.733 1.00 91.50 107 GLU A O 1
ATOM 854 N N . SER A 1 108 ? -0.688 13.038 -2.832 1.00 93.69 108 SER A N 1
ATOM 855 C CA . SER A 1 108 ? 0.570 13.614 -3.325 1.00 93.69 108 SER A CA 1
ATOM 856 C C . SER A 1 108 ? 1.703 12.575 -3.309 1.00 93.69 108 SER A C 1
ATOM 858 O O . SER A 1 108 ? 1.610 11.552 -2.634 1.00 93.69 108 SER A O 1
ATOM 860 N N . GLY A 1 109 ? 2.805 12.818 -4.027 1.00 93.56 109 GLY A N 1
ATOM 861 C CA . GLY A 1 109 ? 3.955 11.896 -4.006 1.00 93.56 109 GLY A CA 1
ATOM 862 C C . GLY A 1 109 ? 4.564 11.739 -2.603 1.00 93.56 109 GLY A C 1
ATOM 863 O O . GLY A 1 109 ? 4.932 10.640 -2.194 1.00 93.56 109 GLY A O 1
ATOM 864 N N . ALA A 1 110 ? 4.583 12.820 -1.814 1.00 94.62 110 ALA A N 1
ATOM 865 C CA . ALA A 1 110 ? 5.039 12.787 -0.424 1.00 94.62 110 ALA A CA 1
ATOM 866 C C . ALA A 1 110 ? 4.097 11.968 0.475 1.00 94.62 110 ALA A C 1
ATOM 868 O O . ALA A 1 110 ? 4.557 11.161 1.279 1.00 94.62 110 ALA A O 1
ATOM 869 N N . GLN A 1 111 ? 2.782 12.133 0.307 1.00 95.44 111 GLN A N 1
ATOM 870 C CA . GLN A 1 111 ? 1.773 11.344 1.021 1.00 95.44 111 GLN A CA 1
ATOM 871 C C . GLN A 1 111 ? 1.885 9.852 0.681 1.00 95.44 111 GLN A C 1
ATOM 873 O O . GLN A 1 111 ? 1.886 9.017 1.586 1.00 95.44 111 GLN A O 1
ATOM 878 N N . PHE A 1 112 ? 2.093 9.534 -0.599 1.00 96.00 112 PHE A N 1
ATOM 879 C CA . PHE A 1 112 ? 2.339 8.175 -1.069 1.00 96.00 112 PHE A CA 1
ATOM 880 C C . PHE A 1 112 ? 3.560 7.548 -0.403 1.00 96.00 112 PHE A C 1
ATOM 882 O O . PHE A 1 112 ? 3.472 6.440 0.128 1.00 96.00 112 PHE A O 1
ATOM 889 N N . HIS A 1 113 ? 4.680 8.271 -0.359 1.00 95.31 113 HIS A N 1
ATOM 890 C CA . HIS A 1 113 ? 5.882 7.789 0.310 1.00 95.31 113 HIS A CA 1
ATOM 891 C C . HIS A 1 113 ? 5.652 7.557 1.811 1.00 95.31 113 HIS A C 1
ATOM 893 O O . HIS A 1 113 ? 5.997 6.495 2.327 1.00 95.31 113 HIS A O 1
ATOM 899 N N . THR A 1 114 ? 5.005 8.499 2.505 1.00 95.12 114 THR A N 1
ATOM 900 C CA . THR A 1 114 ? 4.642 8.356 3.925 1.00 95.12 114 THR A CA 1
ATOM 901 C C . THR A 1 114 ? 3.796 7.107 4.167 1.00 95.12 114 THR A C 1
ATOM 903 O O . THR A 1 114 ? 4.083 6.329 5.080 1.00 95.12 114 THR A O 1
ATOM 906 N N . ARG A 1 115 ? 2.791 6.866 3.319 1.00 96.12 115 ARG A N 1
ATOM 907 C CA . ARG A 1 115 ? 1.947 5.674 3.403 1.00 96.12 115 ARG A CA 1
ATOM 908 C C . ARG A 1 115 ? 2.733 4.393 3.157 1.00 96.12 115 ARG A C 1
ATOM 910 O O . ARG A 1 115 ? 2.579 3.448 3.924 1.00 96.12 115 ARG A O 1
ATOM 917 N N . LEU A 1 116 ? 3.592 4.353 2.138 1.00 94.94 116 LEU A N 1
ATOM 918 C CA . LEU A 1 116 ? 4.443 3.190 1.875 1.00 94.94 116 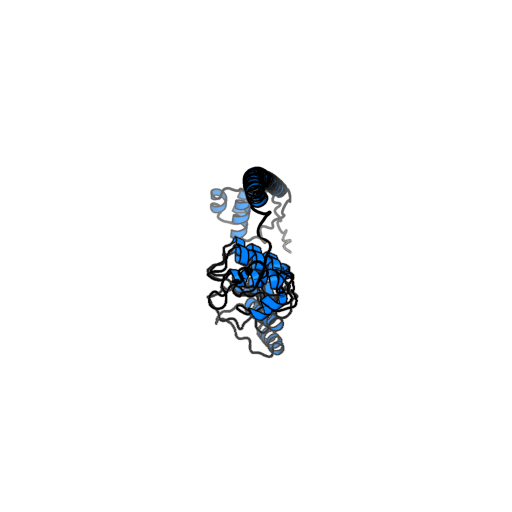LEU A CA 1
ATOM 919 C C . LEU A 1 116 ? 5.373 2.880 3.059 1.00 94.94 116 LEU A C 1
ATOM 921 O O . LEU A 1 116 ? 5.518 1.721 3.440 1.00 94.94 116 LEU A O 1
ATOM 925 N N . GLN A 1 117 ? 5.969 3.898 3.683 1.00 95.56 117 GLN A N 1
ATOM 926 C CA . GLN A 1 117 ? 6.836 3.707 4.852 1.00 95.56 117 GLN A CA 1
ATOM 927 C C . GLN A 1 117 ? 6.070 3.162 6.061 1.00 95.56 117 GLN A C 1
ATOM 929 O O . GLN A 1 117 ? 6.571 2.307 6.793 1.00 95.56 117 GLN A O 1
ATOM 934 N N . ALA A 1 118 ? 4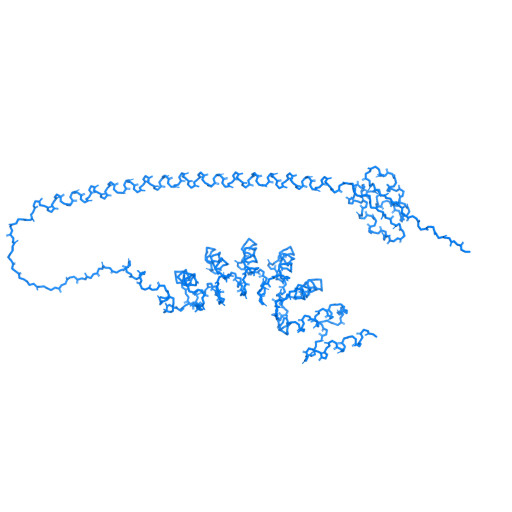.838 3.625 6.268 1.00 95.69 118 ALA A N 1
ATOM 935 C CA . ALA A 1 118 ? 3.960 3.067 7.289 1.00 95.69 118 ALA A CA 1
ATOM 936 C C . ALA A 1 118 ? 3.529 1.625 6.953 1.00 95.69 118 ALA A C 1
ATOM 938 O O . ALA A 1 118 ? 3.441 0.784 7.848 1.00 95.69 118 ALA A O 1
ATOM 939 N N . GLN A 1 119 ? 3.337 1.307 5.670 1.00 93.44 119 GLN A N 1
ATOM 940 C CA . GLN A 1 119 ? 2.938 -0.020 5.193 1.00 93.44 119 GLN A CA 1
ATOM 941 C C . GLN A 1 119 ? 3.985 -1.096 5.511 1.00 93.44 119 GLN A C 1
ATOM 943 O O . GLN A 1 119 ? 3.624 -2.225 5.829 1.00 93.44 119 GLN A O 1
ATOM 948 N N . LEU A 1 120 ? 5.279 -0.761 5.481 1.00 93.81 120 LEU A N 1
ATOM 949 C CA . LEU A 1 120 ? 6.349 -1.687 5.885 1.00 93.81 120 LEU A CA 1
ATOM 950 C C . LEU A 1 120 ? 6.255 -2.118 7.351 1.00 93.81 120 LEU A C 1
ATOM 952 O O . LEU A 1 120 ? 6.794 -3.151 7.731 1.00 93.81 120 LEU A O 1
ATOM 956 N N . LYS A 1 121 ? 5.577 -1.324 8.179 1.00 95.50 121 LYS A N 1
ATOM 957 C CA . LYS A 1 121 ? 5.437 -1.560 9.617 1.00 95.50 121 LYS A CA 1
ATOM 958 C C . LYS A 1 121 ? 4.064 -2.123 9.976 1.00 95.50 121 LYS A C 1
ATOM 960 O O . LYS A 1 121 ? 3.855 -2.508 11.122 1.00 95.50 121 LYS A O 1
ATOM 965 N N . SER A 1 122 ? 3.121 -2.154 9.032 1.00 94.56 122 SER A N 1
ATOM 966 C CA . SER A 1 122 ? 1.744 -2.566 9.291 1.00 94.56 122 SER A CA 1
ATOM 967 C C . SER A 1 122 ? 1.435 -3.935 8.705 1.00 94.56 122 SER A C 1
ATOM 969 O O . SER A 1 122 ? 1.594 -4.172 7.513 1.00 94.56 122 SER A O 1
ATOM 971 N N . LYS A 1 123 ? 0.880 -4.815 9.543 1.00 92.88 123 LYS A N 1
ATOM 972 C CA . LYS A 1 123 ? 0.303 -6.101 9.116 1.00 92.88 123 LYS A CA 1
ATOM 973 C C . LYS A 1 123 ? -1.025 -5.932 8.367 1.00 92.88 123 LYS A C 1
ATOM 975 O O . LYS A 1 123 ? -1.609 -6.913 7.907 1.00 92.88 123 LYS A O 1
ATOM 980 N N . ARG A 1 124 ? -1.556 -4.706 8.308 1.00 91.06 124 ARG A N 1
ATOM 981 C CA . ARG A 1 124 ? -2.825 -4.376 7.664 1.00 91.06 124 ARG A CA 1
ATOM 982 C C . ARG A 1 124 ? -2.603 -3.435 6.485 1.00 91.06 124 ARG A C 1
ATOM 984 O O . ARG A 1 124 ? -1.640 -2.670 6.475 1.00 91.06 124 ARG A O 1
ATOM 991 N N . PRO A 1 125 ? -3.472 -3.481 5.468 1.00 90.88 125 PRO A N 1
ATOM 992 C CA . PRO A 1 125 ? -3.382 -2.539 4.365 1.00 90.88 125 PRO A CA 1
ATOM 993 C C . PRO A 1 125 ? -3.684 -1.112 4.829 1.00 90.88 125 PRO A C 1
ATOM 995 O O . PRO A 1 125 ? -4.679 -0.884 5.513 1.00 90.88 125 PRO A O 1
ATOM 998 N N . ILE A 1 126 ? -2.864 -0.147 4.411 1.00 93.75 126 ILE A N 1
ATOM 999 C CA . ILE A 1 126 ? -3.186 1.277 4.508 1.00 93.75 126 ILE A CA 1
ATOM 1000 C C . ILE A 1 126 ? -3.800 1.712 3.178 1.00 93.75 126 ILE A C 1
ATOM 1002 O O . ILE A 1 126 ? -3.130 1.754 2.140 1.00 93.75 126 ILE A O 1
ATOM 1006 N N . VAL A 1 127 ? -5.089 2.041 3.218 1.00 91.19 127 VAL A N 1
ATOM 1007 C CA . VAL A 1 127 ? -5.851 2.507 2.052 1.00 91.19 127 VAL A CA 1
ATOM 1008 C C . VAL A 1 127 ? -5.342 3.893 1.610 1.00 91.19 127 VAL A C 1
ATOM 1010 O O . VAL A 1 127 ? -5.011 4.707 2.480 1.00 91.19 127 VAL A O 1
ATOM 1013 N N . PRO A 1 128 ? -5.267 4.201 0.299 1.00 92.88 128 PRO A N 1
ATOM 1014 C CA . PRO A 1 128 ? -4.919 5.541 -0.178 1.00 92.88 128 PRO A CA 1
ATOM 1015 C C . PRO A 1 128 ? -5.864 6.636 0.338 1.00 92.88 128 PRO A C 1
ATOM 1017 O O . PRO A 1 128 ? -6.934 6.349 0.878 1.00 92.88 128 PRO A O 1
ATOM 1020 N N . ARG A 1 129 ? -5.456 7.897 0.181 1.00 93.25 129 ARG A N 1
ATOM 1021 C CA . ARG A 1 129 ? -6.238 9.066 0.603 1.00 93.25 129 ARG A CA 1
ATOM 1022 C C . ARG A 1 129 ? -7.564 9.183 -0.166 1.00 93.25 129 ARG A C 1
ATOM 1024 O O . ARG A 1 129 ? -7.568 8.993 -1.388 1.00 93.25 129 ARG A O 1
ATOM 1031 N N . SER A 1 130 ? -8.662 9.504 0.525 1.00 91.75 130 SER A N 1
ATOM 1032 C CA . SER A 1 130 ? -9.954 9.816 -0.117 1.00 91.75 130 SER A CA 1
ATOM 1033 C C . SER A 1 130 ? -10.048 11.286 -0.557 1.00 91.75 130 SER A C 1
ATOM 1035 O O . SER A 1 130 ? -9.178 12.092 -0.240 1.00 91.75 130 SER A O 1
ATOM 1037 N N . THR A 1 131 ? -11.067 11.631 -1.352 1.00 86.56 131 THR A N 1
ATOM 1038 C CA . THR A 1 131 ? -11.199 12.937 -2.029 1.00 86.56 131 THR A CA 1
ATOM 1039 C C . THR A 1 131 ? -11.138 14.133 -1.087 1.00 86.56 131 THR A C 1
ATOM 1041 O O . THR A 1 131 ? -10.387 15.065 -1.359 1.00 86.56 131 THR A O 1
ATOM 1044 N N . ASP A 1 132 ? -11.848 14.057 0.035 1.00 89.44 132 ASP A N 1
ATOM 1045 C CA . ASP A 1 132 ? -12.018 15.173 0.970 1.00 89.44 132 ASP A CA 1
ATOM 1046 C C . ASP A 1 132 ? -11.314 14.917 2.310 1.00 89.44 132 ASP A C 1
ATOM 1048 O O . ASP A 1 132 ? -11.583 15.582 3.304 1.00 89.44 132 ASP A O 1
ATOM 1052 N N . GLU A 1 133 ? -10.423 13.919 2.376 1.00 92.31 133 GLU A N 1
ATOM 1053 C CA . GLU A 1 133 ? -9.695 13.602 3.607 1.00 92.31 133 GLU A CA 1
ATOM 1054 C C . GLU A 1 133 ? -8.698 14.724 3.935 1.00 92.31 133 GLU A C 1
ATOM 1056 O O . GLU A 1 133 ? -7.800 14.976 3.122 1.00 92.31 133 GLU A O 1
ATOM 1061 N N . PRO A 1 134 ? -8.769 15.364 5.116 1.00 92.56 134 PRO A N 1
ATOM 1062 C CA . PRO A 1 134 ? -7.798 16.382 5.509 1.00 92.56 134 PRO A CA 1
ATOM 1063 C C . PRO A 1 134 ? -6.374 15.815 5.572 1.00 92.56 134 PRO A C 1
ATOM 1065 O O . PRO A 1 134 ? -6.165 14.692 6.037 1.00 92.56 134 PRO A O 1
ATOM 1068 N N . ASP A 1 135 ? -5.368 16.602 5.178 1.00 93.38 135 ASP A N 1
ATOM 1069 C CA . ASP A 1 135 ? -3.958 16.166 5.159 1.00 93.38 135 ASP A CA 1
ATOM 1070 C C . ASP A 1 135 ? -3.474 15.670 6.531 1.00 93.38 135 ASP A C 1
ATOM 1072 O O . ASP A 1 135 ? -2.769 14.657 6.630 1.00 93.38 135 ASP A O 1
ATOM 1076 N N . LYS A 1 136 ? -3.884 16.366 7.602 1.00 93.25 136 LYS A N 1
ATOM 1077 C CA . LYS A 1 136 ? -3.597 15.974 8.988 1.00 93.25 136 LYS A CA 1
ATOM 1078 C C . LYS A 1 136 ? -4.232 14.622 9.321 1.00 93.25 136 LYS A C 1
ATOM 1080 O O . LYS A 1 136 ? -3.551 13.755 9.860 1.00 93.25 136 LYS A O 1
ATOM 1085 N N . GLY A 1 137 ? -5.492 14.417 8.933 1.00 94.44 137 GLY A N 1
ATOM 1086 C CA . GLY A 1 137 ? -6.213 13.160 9.141 1.00 94.44 137 GLY A CA 1
ATOM 1087 C C . GLY A 1 137 ? -5.571 11.983 8.401 1.00 94.44 137 GLY A C 1
ATOM 1088 O O . GLY A 1 137 ? -5.335 10.936 8.999 1.00 94.44 137 GLY A O 1
ATOM 1089 N N . PHE A 1 138 ? -5.179 12.178 7.139 1.00 95.94 138 PHE A N 1
ATOM 1090 C CA . PHE A 1 138 ? -4.452 11.166 6.363 1.00 95.94 138 PHE A CA 1
ATOM 1091 C C . PHE A 1 138 ? -3.112 10.776 7.004 1.00 95.94 138 PHE A C 1
ATOM 1093 O O . PHE A 1 138 ? -2.789 9.590 7.138 1.00 95.94 138 PHE A O 1
ATOM 1100 N N . SER A 1 139 ? -2.329 11.778 7.409 1.00 95.94 139 SER A N 1
ATOM 1101 C CA . SER A 1 139 ? -1.019 11.573 8.036 1.00 95.94 139 SER A CA 1
ATOM 1102 C C . SER A 1 139 ? -1.159 10.814 9.357 1.00 95.94 139 SER A C 1
ATOM 1104 O O . SER A 1 139 ? -0.412 9.870 9.624 1.00 95.94 139 SER A O 1
ATOM 1106 N N . GLU A 1 140 ? -2.165 11.177 10.153 1.00 96.25 140 GLU A N 1
ATOM 1107 C CA . GLU A 1 140 ? -2.468 10.526 11.421 1.00 96.25 140 GLU A CA 1
ATOM 1108 C C . GLU A 1 140 ? -2.937 9.080 11.221 1.00 96.25 140 GLU A C 1
ATOM 1110 O O . GLU A 1 140 ? -2.441 8.166 11.883 1.00 96.25 140 GLU A O 1
ATOM 1115 N N . ARG A 1 141 ? -3.796 8.826 10.229 1.00 96.06 141 ARG A N 1
ATOM 1116 C CA . ARG A 1 141 ? -4.214 7.470 9.853 1.00 96.06 141 ARG A CA 1
ATOM 1117 C C . ARG A 1 141 ? -3.027 6.587 9.465 1.00 96.06 141 ARG A C 1
ATOM 1119 O O . ARG A 1 141 ? -2.920 5.459 9.948 1.00 96.06 141 ARG A O 1
ATOM 1126 N N . CYS A 1 142 ? -2.098 7.101 8.655 1.00 97.00 142 CYS A N 1
ATOM 1127 C CA . CYS A 1 142 ? -0.868 6.384 8.302 1.00 97.00 142 CYS A CA 1
ATOM 1128 C C . CYS A 1 142 ? 0.000 6.090 9.535 1.00 97.00 142 CYS A C 1
ATOM 1130 O O . CYS A 1 142 ? 0.559 5.000 9.651 1.00 97.00 142 CYS A O 1
ATOM 1132 N N . ARG A 1 143 ? 0.096 7.035 10.477 1.00 97.12 143 ARG A N 1
ATOM 1133 C CA . ARG A 1 143 ? 0.858 6.880 11.725 1.00 97.12 143 ARG A CA 1
ATOM 1134 C C . ARG A 1 143 ? 0.251 5.830 12.662 1.00 97.12 143 ARG A C 1
ATOM 1136 O O . ARG A 1 143 ? 0.995 5.111 13.332 1.00 97.12 143 ARG A O 1
ATOM 1143 N N . LEU A 1 144 ? -1.078 5.748 12.723 1.00 96.50 144 LEU A N 1
ATOM 1144 C CA . LEU A 1 144 ? -1.814 4.863 13.629 1.00 96.50 144 LEU A CA 1
ATOM 1145 C C . LEU A 1 144 ? -1.963 3.434 13.097 1.00 96.50 144 LEU A C 1
ATOM 1147 O O . LEU A 1 144 ? -1.912 2.492 13.889 1.00 96.50 144 LEU A O 1
ATOM 1151 N N . GLN A 1 145 ? -2.104 3.245 11.781 1.00 95.81 145 GLN A N 1
ATOM 1152 C CA . GLN A 1 145 ? -2.393 1.931 11.194 1.00 95.81 145 GLN A CA 1
ATOM 1153 C C . GLN A 1 145 ? -1.428 0.803 11.617 1.00 95.81 145 GLN A C 1
ATOM 1155 O O . GLN A 1 145 ? -1.912 -0.306 11.853 1.00 95.81 145 GLN A O 1
ATOM 1160 N N . PRO A 1 146 ? -0.097 1.008 11.746 1.00 96.38 146 PRO A N 1
ATOM 1161 C CA . PRO A 1 146 ? 0.819 -0.036 12.219 1.00 96.38 146 PRO A CA 1
ATOM 1162 C C . PRO A 1 146 ? 0.514 -0.561 13.626 1.00 96.38 146 PRO A C 1
ATOM 1164 O O . PRO A 1 146 ? 0.883 -1.686 13.948 1.00 96.38 146 PRO A O 1
ATOM 1167 N N . LYS A 1 147 ? -0.150 0.246 14.461 1.00 95.50 147 LYS A N 1
ATOM 1168 C CA . LYS A 1 147 ? -0.506 -0.099 15.844 1.00 95.50 147 LYS A CA 1
ATOM 1169 C C . LYS A 1 147 ? -1.884 -0.750 15.959 1.00 95.50 147 LYS A C 1
ATOM 1171 O O . LYS A 1 147 ? -2.201 -1.281 17.017 1.00 95.50 147 LYS A O 1
ATOM 1176 N N . CYS A 1 148 ? -2.696 -0.683 14.903 1.00 93.75 148 CYS A N 1
ATOM 1177 C CA . CYS A 1 148 ? -4.082 -1.139 14.907 1.00 93.75 148 CYS A CA 1
ATOM 1178 C C . CYS A 1 148 ? -4.215 -2.545 14.320 1.00 93.75 148 CYS A C 1
ATOM 1180 O O . CYS A 1 148 ? -3.630 -2.871 13.284 1.00 93.75 148 CYS A O 1
ATOM 1182 N N . GLU A 1 149 ? -5.030 -3.378 14.963 1.00 92.06 149 GLU A N 1
ATOM 1183 C CA . GLU A 1 149 ? -5.293 -4.748 14.515 1.00 92.06 149 GLU A CA 1
ATOM 1184 C C . GLU A 1 149 ? -6.253 -4.802 13.325 1.00 92.06 149 GLU A C 1
ATOM 1186 O O . GLU A 1 149 ? -6.309 -5.812 12.615 1.00 92.06 149 GLU A O 1
ATOM 1191 N N . LYS A 1 150 ? -7.013 -3.727 13.107 1.00 90.69 150 LYS A N 1
ATOM 1192 C CA . LYS A 1 150 ? -8.021 -3.575 12.056 1.00 90.69 150 LYS A CA 1
ATOM 1193 C C . LYS A 1 150 ? -7.642 -2.427 11.125 1.00 90.69 150 LYS A C 1
ATOM 1195 O O . LYS A 1 150 ? -6.889 -1.531 11.500 1.00 90.69 150 LYS A O 1
ATOM 1200 N N . VAL A 1 151 ? -8.126 -2.486 9.886 1.00 90.56 151 VAL A N 1
ATOM 1201 C CA . VAL A 1 151 ? -7.913 -1.415 8.903 1.00 90.56 151 VAL A CA 1
ATOM 1202 C C . VAL A 1 151 ? -8.683 -0.178 9.351 1.00 90.56 151 VAL A C 1
ATOM 1204 O O . VAL A 1 151 ? -9.868 -0.262 9.655 1.00 90.56 151 VAL A O 1
ATOM 1207 N N . ILE A 1 152 ? -8.007 0.964 9.367 1.00 92.31 152 ILE A N 1
ATOM 1208 C CA . ILE A 1 152 ? -8.619 2.268 9.568 1.00 92.31 152 ILE A CA 1
ATOM 1209 C C . ILE A 1 152 ? -9.068 2.765 8.197 1.00 92.31 152 ILE A C 1
ATOM 1211 O O . ILE A 1 152 ? -8.249 3.056 7.318 1.00 92.31 152 ILE A O 1
ATOM 1215 N N . HIS A 1 153 ? -10.382 2.858 8.013 1.00 89.50 153 HIS A N 1
ATOM 1216 C CA . HIS A 1 153 ? -10.969 3.364 6.775 1.00 89.50 153 HIS A CA 1
ATOM 1217 C C . HIS A 1 153 ? -10.657 4.852 6.568 1.00 89.50 153 HIS A C 1
ATOM 1219 O O . HIS A 1 153 ? -10.620 5.590 7.559 1.00 89.50 153 HIS A O 1
ATOM 1225 N N . PRO A 1 154 ? -10.464 5.303 5.314 1.00 92.38 154 PRO A N 1
ATOM 1226 C CA . PRO A 1 154 ? -10.317 6.723 4.999 1.00 92.38 154 PRO A CA 1
ATOM 1227 C C . PRO A 1 154 ? -11.590 7.507 5.352 1.00 92.38 154 PRO A C 1
ATOM 1229 O O . PRO A 1 154 ? -12.626 6.917 5.663 1.00 92.38 154 PRO A O 1
ATOM 1232 N N . PHE A 1 155 ? -11.502 8.835 5.308 1.00 92.50 155 PHE A N 1
ATOM 1233 C CA . PHE A 1 155 ? -12.646 9.718 5.527 1.00 92.50 155 PHE A CA 1
ATOM 1234 C C . PHE A 1 155 ? -13.744 9.480 4.477 1.00 92.50 155 PHE A C 1
ATOM 1236 O O . PHE A 1 155 ? -13.446 9.449 3.276 1.00 92.50 155 PHE A O 1
ATOM 1243 N N . ASP A 1 156 ? -14.994 9.328 4.923 1.00 90.12 156 ASP A N 1
ATOM 1244 C CA . ASP A 1 156 ? -16.178 9.222 4.060 1.00 90.12 156 ASP A CA 1
ATOM 1245 C C . ASP A 1 156 ? -17.166 10.367 4.356 1.00 90.12 156 ASP A C 1
ATOM 1247 O O . ASP A 1 156 ? -17.948 10.263 5.310 1.00 90.12 156 ASP A O 1
ATOM 1251 N N . PRO A 1 157 ? -17.202 11.425 3.520 1.00 89.94 157 PRO A N 1
ATOM 1252 C CA . PRO A 1 157 ? -18.060 12.589 3.748 1.00 89.94 157 PRO A CA 1
ATOM 1253 C C . PRO A 1 157 ? -19.561 12.269 3.680 1.00 89.94 157 PRO A C 1
ATOM 1255 O O . PRO A 1 157 ? -20.384 13.092 4.073 1.00 89.94 157 PRO A O 1
ATOM 1258 N N . LYS A 1 158 ? -19.960 11.084 3.185 1.00 91.44 158 LYS A N 1
ATOM 1259 C CA . LYS A 1 158 ? -21.370 10.658 3.184 1.00 91.44 158 LYS A CA 1
ATOM 1260 C C . LYS A 1 158 ? -21.824 10.098 4.530 1.00 91.44 158 LYS A C 1
ATOM 1262 O O . LYS A 1 158 ? -23.027 10.009 4.765 1.00 91.44 158 LYS A O 1
ATOM 1267 N N . ARG A 1 159 ? -20.890 9.649 5.372 1.00 89.38 159 ARG A N 1
ATOM 1268 C CA . ARG A 1 159 ? -21.183 8.926 6.622 1.00 89.38 159 ARG A CA 1
ATOM 1269 C C . ARG A 1 159 ? -20.733 9.678 7.863 1.00 89.38 159 ARG A C 1
ATOM 1271 O O . ARG A 1 159 ? -21.324 9.498 8.926 1.00 89.38 159 ARG A O 1
ATOM 1278 N N . GLU A 1 160 ? -19.704 10.502 7.742 1.00 94.56 160 GLU A N 1
ATOM 1279 C CA . GLU A 1 160 ? -19.132 11.257 8.846 1.00 94.56 160 GLU A CA 1
ATOM 1280 C C . GLU A 1 160 ? -18.722 12.665 8.408 1.00 94.56 160 GLU A C 1
ATOM 1282 O O . GLU A 1 160 ? -18.403 12.904 7.247 1.00 94.56 160 GLU A O 1
ATOM 1287 N N . ASP A 1 161 ? -18.746 13.598 9.357 1.00 94.81 161 ASP A N 1
ATOM 1288 C CA . ASP A 1 161 ? -18.114 14.906 9.213 1.00 94.81 161 ASP A CA 1
ATOM 1289 C C . ASP A 1 161 ? -16.645 14.842 9.674 1.00 94.81 161 ASP A C 1
ATOM 1291 O O . ASP A 1 161 ? -16.179 13.834 10.219 1.00 94.81 161 ASP A O 1
ATOM 1295 N N . GLU A 1 162 ? -15.891 15.918 9.443 1.00 94.00 162 GLU A N 1
ATOM 1296 C CA . GLU A 1 162 ? -14.470 15.976 9.802 1.00 94.00 162 GLU A CA 1
ATOM 1297 C C . GLU A 1 162 ? -14.244 15.789 11.312 1.00 94.00 162 GLU A C 1
ATOM 1299 O O . GLU A 1 162 ? -13.307 15.102 11.722 1.00 94.00 162 GLU A O 1
ATOM 1304 N N . GLN A 1 163 ? -15.122 16.339 12.157 1.00 93.81 163 GLN A N 1
ATOM 1305 C CA . GLN A 1 163 ? -15.002 16.202 13.610 1.00 93.81 163 GLN A CA 1
ATOM 1306 C C . GLN A 1 163 ? -15.168 14.746 14.050 1.00 93.81 163 GLN A C 1
ATOM 1308 O O . GLN A 1 163 ? -14.376 14.240 14.847 1.00 93.81 163 GLN A O 1
ATOM 1313 N N . LEU A 1 164 ? -16.170 14.050 13.517 1.00 94.56 164 LEU A N 1
ATOM 1314 C CA . LEU A 1 164 ? -16.397 12.641 13.791 1.00 94.56 164 LEU A CA 1
ATOM 1315 C C . LEU A 1 164 ? -15.247 11.781 13.266 1.00 94.56 164 LEU A C 1
ATOM 1317 O O . LEU A 1 164 ? -14.828 10.860 13.966 1.00 94.56 164 LEU A O 1
ATOM 1321 N N . TYR A 1 165 ? -14.683 12.116 12.103 1.00 95.56 165 TYR A N 1
ATOM 1322 C CA . TYR A 1 165 ? -13.501 11.440 11.575 1.00 95.56 165 TYR A CA 1
ATOM 1323 C C . TYR A 1 165 ? -12.297 11.563 12.515 1.00 95.56 165 TYR A C 1
ATOM 1325 O O . TYR A 1 165 ? -11.667 10.560 12.857 1.00 95.56 165 TYR A O 1
ATOM 1333 N N . LEU A 1 166 ? -12.006 12.770 13.007 1.00 94.62 166 LEU A N 1
ATOM 1334 C CA . LEU A 1 166 ? -10.922 12.982 13.969 1.00 94.62 166 LEU A CA 1
ATOM 1335 C C . LEU A 1 166 ? -11.165 12.206 15.267 1.00 94.62 166 LEU A C 1
ATOM 1337 O O . LEU A 1 166 ? -10.256 11.536 15.758 1.00 94.62 166 LEU A O 1
ATOM 1341 N N . ARG A 1 167 ? -12.404 12.197 15.777 1.00 94.56 167 ARG A N 1
ATOM 1342 C CA . ARG A 1 167 ? -12.772 11.375 16.941 1.00 94.56 167 ARG A CA 1
ATOM 1343 C C . ARG A 1 167 ? -12.590 9.884 16.659 1.00 94.56 167 ARG A C 1
ATOM 1345 O O . ARG A 1 167 ? -12.073 9.171 17.513 1.00 94.56 167 ARG A O 1
ATOM 1352 N N . ARG A 1 168 ? -12.922 9.401 15.459 1.00 95.38 168 ARG A N 1
ATOM 1353 C CA . ARG A 1 168 ? -12.674 8.013 15.041 1.00 95.38 168 ARG A CA 1
ATOM 1354 C C . ARG A 1 168 ? -11.183 7.674 15.063 1.00 95.38 168 ARG A C 1
ATOM 1356 O O . ARG A 1 168 ? -10.817 6.592 15.525 1.00 95.38 168 ARG A O 1
ATOM 1363 N N . LEU A 1 169 ? -10.310 8.579 14.618 1.00 95.75 169 LEU A N 1
ATOM 1364 C CA . LEU A 1 169 ? -8.857 8.393 14.721 1.00 95.75 169 LEU A CA 1
ATOM 1365 C C . LEU A 1 169 ? -8.396 8.349 16.185 1.00 95.75 169 LEU A C 1
ATOM 1367 O O . LEU A 1 169 ? -7.625 7.460 16.552 1.00 95.75 169 LEU A O 1
ATOM 1371 N N . THR A 1 170 ? -8.925 9.225 17.044 1.00 95.12 170 THR A N 1
ATOM 1372 C CA . THR A 1 170 ? -8.672 9.175 18.493 1.00 95.12 170 THR A CA 1
ATOM 1373 C C . THR A 1 170 ? -9.113 7.840 19.097 1.00 95.12 170 THR A C 1
ATOM 1375 O O . THR A 1 170 ? -8.331 7.210 19.810 1.00 95.12 170 THR A O 1
ATOM 1378 N N . ALA A 1 171 ? -10.306 7.346 18.762 1.00 94.50 171 ALA A N 1
ATOM 1379 C CA . ALA A 1 171 ? -10.799 6.053 19.231 1.00 94.50 171 ALA A CA 1
ATOM 1380 C C . ALA A 1 171 ? -9.885 4.894 18.792 1.00 94.50 171 ALA A C 1
ATOM 1382 O O . ALA A 1 171 ? -9.512 4.064 19.619 1.00 94.50 171 ALA A O 1
ATOM 1383 N N . ASN A 1 172 ? -9.434 4.877 17.530 1.00 94.31 172 ASN A N 1
ATOM 1384 C CA . ASN A 1 172 ? -8.460 3.887 17.042 1.00 94.31 172 ASN A CA 1
ATOM 1385 C C . ASN A 1 172 ? -7.116 3.968 17.785 1.00 94.31 172 ASN A C 1
ATOM 1387 O O . ASN A 1 172 ? -6.485 2.943 18.035 1.00 94.31 172 ASN A O 1
ATOM 1391 N N . SER A 1 173 ? -6.680 5.171 18.170 1.00 94.44 173 SER A N 1
ATOM 1392 C CA . SER A 1 173 ? -5.446 5.356 18.944 1.00 94.44 173 SER A CA 1
ATOM 1393 C C . SER A 1 173 ? -5.543 4.804 20.372 1.00 94.44 173 SER A C 1
ATOM 1395 O O . SER A 1 173 ? -4.554 4.290 20.892 1.00 94.44 173 SER A O 1
ATOM 1397 N N . GLN A 1 174 ? -6.730 4.871 20.987 1.00 93.50 174 GLN A N 1
ATOM 1398 C CA . GLN A 1 174 ? -6.987 4.402 22.352 1.00 93.50 174 GLN A CA 1
ATOM 1399 C C . GLN A 1 174 ? -7.361 2.914 22.412 1.00 93.50 174 GLN A C 1
ATOM 1401 O O . GLN A 1 174 ? -7.033 2.228 23.380 1.00 93.50 174 GLN A O 1
ATOM 1406 N N . LYS A 1 175 ? -8.066 2.409 21.395 1.00 93.12 175 LYS A N 1
ATOM 1407 C CA . LYS A 1 175 ? -8.615 1.048 21.324 1.00 93.12 175 LYS A CA 1
ATOM 1408 C C . LYS A 1 175 ? -8.219 0.380 20.009 1.00 93.12 175 LYS A C 1
ATOM 1410 O O . LYS A 1 175 ? -9.060 0.065 19.174 1.00 93.12 175 LYS A O 1
ATOM 1415 N N . SER A 1 176 ? -6.927 0.126 19.847 1.00 90.50 176 SER A N 1
ATOM 1416 C CA . SER A 1 176 ? -6.330 -0.379 18.603 1.00 90.50 176 SER A CA 1
ATOM 1417 C C . SER A 1 176 ? -6.806 -1.772 18.152 1.00 90.50 176 SER A C 1
ATOM 1419 O O . SER A 1 176 ? -6.621 -2.134 16.987 1.00 90.50 176 SER A O 1
ATOM 1421 N N . ALA A 1 177 ? -7.414 -2.552 19.050 1.00 90.06 177 ALA A N 1
ATOM 1422 C CA . ALA A 1 177 ? -8.003 -3.860 18.750 1.00 90.06 177 ALA A CA 1
ATOM 1423 C C . ALA A 1 177 ? -9.426 -3.770 18.161 1.00 90.06 177 ALA A C 1
ATOM 1425 O O . ALA A 1 177 ? -9.892 -4.705 17.504 1.00 90.06 177 ALA A O 1
ATOM 1426 N N . LEU A 1 178 ? -10.130 -2.655 18.389 1.00 88.06 178 LEU A N 1
ATOM 1427 C CA . LEU A 1 178 ? -11.497 -2.458 17.911 1.00 88.06 178 LEU A CA 1
ATOM 1428 C C . LEU A 1 178 ? -11.503 -1.916 16.477 1.00 88.06 178 LEU A C 1
ATOM 1430 O O . LEU A 1 178 ? -10.591 -1.210 16.053 1.00 88.06 178 LEU A O 1
ATOM 1434 N N . ALA A 1 179 ? -12.547 -2.261 15.724 1.00 84.25 179 ALA A N 1
ATOM 1435 C CA . ALA A 1 179 ? -12.822 -1.659 14.425 1.00 84.25 179 ALA A CA 1
ATOM 1436 C C . ALA A 1 179 ? -13.846 -0.538 14.604 1.00 84.25 179 ALA A C 1
ATOM 1438 O O . ALA A 1 179 ? -14.902 -0.766 15.188 1.00 84.25 179 ALA A O 1
ATOM 1439 N N . PHE A 1 180 ? -13.545 0.640 14.060 1.00 90.69 180 PHE A N 1
ATOM 1440 C CA . PHE A 1 180 ? -14.486 1.755 13.991 1.00 90.69 180 PHE A CA 1
ATOM 1441 C C . PHE A 1 180 ? -14.762 2.084 12.526 1.00 90.69 180 PHE A C 1
ATOM 1443 O O . PHE A 1 180 ? -13.887 2.591 11.811 1.00 90.69 180 PHE A O 1
ATOM 1450 N N . GLU A 1 181 ? -15.976 1.774 12.083 1.00 88.75 181 GLU A N 1
ATOM 1451 C CA . GLU A 1 181 ? -16.449 2.069 10.733 1.00 88.75 181 GLU A CA 1
ATOM 1452 C C . GLU A 1 181 ? -16.804 3.563 10.592 1.00 88.75 181 GLU A C 1
ATOM 1454 O O . GLU A 1 181 ? -17.195 4.201 11.578 1.00 88.75 181 GLU A O 1
ATOM 1459 N N . PRO A 1 182 ? -16.685 4.155 9.388 1.00 89.88 182 PRO A N 1
ATOM 1460 C CA . PRO A 1 182 ? -17.114 5.531 9.155 1.00 89.88 182 PRO A CA 1
ATOM 1461 C C . PRO A 1 182 ? -18.589 5.732 9.525 1.00 89.88 182 PRO A C 1
ATOM 1463 O O . PRO A 1 182 ? -19.460 4.993 9.057 1.00 89.88 182 PRO A O 1
ATOM 1466 N N . GLY A 1 183 ? -18.862 6.747 10.348 1.00 88.62 183 GLY A N 1
ATOM 1467 C CA . GLY A 1 183 ? -20.212 7.090 10.811 1.00 88.62 183 GLY A CA 1
ATOM 1468 C C . GLY A 1 183 ? -20.702 6.362 12.072 1.00 88.62 183 GLY A C 1
ATOM 1469 O O . GLY A 1 183 ? -21.803 6.662 12.539 1.00 88.62 183 GLY A O 1
ATOM 1470 N N . ASP A 1 184 ? -19.916 5.459 12.673 1.00 91.12 184 ASP A N 1
ATOM 1471 C CA . ASP A 1 184 ? -20.313 4.727 13.889 1.00 91.12 184 ASP A CA 1
ATOM 1472 C C . ASP A 1 184 ? -20.172 5.573 15.171 1.00 91.12 184 ASP A C 1
ATOM 1474 O O . ASP A 1 184 ? -19.312 5.353 16.028 1.00 91.12 184 ASP A O 1
ATOM 1478 N N . LYS A 1 185 ? -21.034 6.589 15.301 1.00 92.06 185 LYS A N 1
ATOM 1479 C CA . LYS A 1 185 ? -21.005 7.563 16.406 1.00 92.06 185 LYS A CA 1
ATOM 1480 C C . LYS A 1 185 ? -21.051 6.901 17.781 1.00 92.06 185 LYS A C 1
ATOM 1482 O O . LYS A 1 185 ? -20.371 7.360 18.692 1.00 92.06 185 LYS A O 1
ATOM 1487 N N . ARG A 1 186 ? -21.850 5.840 17.932 1.00 90.81 186 ARG A N 1
ATOM 1488 C CA . ARG A 1 186 ? -22.054 5.181 19.225 1.00 90.81 186 ARG A CA 1
ATOM 1489 C C . ARG A 1 186 ? -20.793 4.449 19.668 1.00 90.81 186 ARG A C 1
ATOM 1491 O O . ARG A 1 186 ? -20.330 4.699 20.772 1.00 90.81 186 ARG A O 1
ATOM 1498 N N . ALA A 1 187 ? -20.203 3.623 18.802 1.00 89.44 187 ALA A N 1
ATOM 1499 C CA . ALA A 1 187 ? -18.975 2.912 19.148 1.00 89.44 187 ALA A CA 1
ATOM 1500 C C . ALA A 1 187 ? -17.810 3.878 19.420 1.00 89.44 187 ALA A C 1
ATOM 1502 O O . ALA A 1 187 ? -17.021 3.647 20.335 1.00 89.44 187 ALA A O 1
ATOM 1503 N N . ILE A 1 188 ? -17.718 4.976 18.660 1.00 91.69 188 ILE A N 1
ATOM 1504 C CA . ILE A 1 188 ? -16.693 6.013 18.859 1.00 91.69 188 ILE A CA 1
ATOM 1505 C C . ILE A 1 188 ? -16.884 6.719 20.211 1.00 91.69 188 ILE A C 1
ATOM 1507 O O . ILE A 1 188 ? -15.917 6.883 20.955 1.00 91.69 188 ILE A O 1
ATOM 1511 N N . ASP A 1 189 ? -18.115 7.120 20.545 1.00 90.06 189 ASP A N 1
ATOM 1512 C CA . ASP A 1 189 ? -18.442 7.743 21.833 1.00 90.06 189 ASP A CA 1
ATOM 1513 C C . ASP A 1 189 ? -18.141 6.797 23.008 1.00 90.06 189 ASP A C 1
ATOM 1515 O O . ASP A 1 189 ? -17.515 7.216 23.984 1.00 90.06 189 ASP A O 1
ATOM 1519 N N . ASP A 1 190 ? -18.534 5.526 22.896 1.00 88.56 190 ASP A N 1
ATOM 1520 C CA . ASP A 1 190 ? -18.315 4.502 23.924 1.00 88.56 190 ASP A CA 1
ATOM 1521 C C . ASP A 1 190 ? -16.816 4.215 24.128 1.00 88.56 190 ASP A C 1
ATOM 1523 O O . ASP A 1 190 ? -16.366 3.993 25.253 1.00 88.56 190 ASP A O 1
ATOM 1527 N N . ALA A 1 191 ? -16.018 4.257 23.056 1.00 87.38 191 ALA A N 1
ATOM 1528 C CA . ALA A 1 191 ? -14.580 4.005 23.114 1.00 87.38 191 ALA A CA 1
ATOM 1529 C C . ALA A 1 191 ? -13.779 5.143 23.758 1.00 87.38 191 ALA A C 1
ATOM 1531 O O . ALA A 1 191 ? -12.814 4.865 24.471 1.00 87.38 191 ALA A O 1
ATOM 1532 N N . ILE A 1 192 ? -14.169 6.394 23.497 1.00 86.19 192 ILE A N 1
ATOM 1533 C CA . ILE A 1 192 ? -13.503 7.594 24.030 1.00 86.19 192 ILE A CA 1
ATOM 1534 C C . ILE A 1 192 ? -13.995 7.914 25.451 1.00 86.19 192 ILE A C 1
ATOM 1536 O O . ILE A 1 192 ? -13.279 8.533 26.235 1.00 86.19 192 ILE A O 1
ATOM 1540 N N . GLY A 1 193 ? -15.205 7.470 25.801 1.00 74.62 193 GLY A N 1
ATOM 1541 C CA . GLY A 1 193 ? -15.867 7.810 27.052 1.00 74.62 193 GLY A CA 1
ATOM 1542 C C . GLY A 1 193 ? -16.512 9.199 27.009 1.00 74.62 193 GLY A C 1
ATOM 1543 O O . GLY A 1 193 ? -16.083 10.117 26.307 1.00 74.62 193 GLY A O 1
ATOM 1544 N N . THR A 1 194 ? -17.577 9.385 27.791 1.00 54.44 194 THR A N 1
ATOM 1545 C CA . THR A 1 194 ? -18.379 10.622 27.832 1.00 54.44 194 THR A CA 1
ATOM 1546 C C . THR A 1 194 ? -17.669 11.834 28.450 1.00 54.44 194 THR A C 1
ATOM 1548 O O . THR A 1 194 ? -18.303 12.873 28.627 1.00 54.44 194 THR A O 1
ATOM 1551 N N . GLU A 1 195 ? -16.378 11.766 28.783 1.00 50.91 195 GLU A N 1
ATOM 1552 C CA . GLU A 1 195 ? -15.673 12.896 29.407 1.00 50.91 195 GLU A CA 1
ATOM 1553 C C . GLU A 1 195 ? -15.566 14.117 28.481 1.00 50.91 195 GLU A C 1
ATOM 1555 O O . GLU A 1 195 ? -15.651 15.249 28.950 1.00 50.91 195 GLU A O 1
ATOM 1560 N N . HIS A 1 196 ? -15.551 13.925 27.158 1.00 48.38 196 HIS A N 1
ATOM 1561 C CA . HIS A 1 196 ? -15.629 15.032 26.194 1.00 48.38 196 HIS A CA 1
ATOM 1562 C C . HIS A 1 196 ? -17.044 15.600 25.979 1.00 48.38 196 HIS A C 1
ATOM 1564 O O . HIS A 1 196 ? -17.193 16.617 25.309 1.00 48.38 196 HIS A O 1
ATOM 1570 N N . LYS A 1 197 ? -18.096 15.003 26.563 1.00 45.47 197 LYS A N 1
ATOM 1571 C CA . LYS A 1 197 ? -19.448 15.600 26.572 1.00 45.47 197 LYS A CA 1
ATOM 1572 C C . LYS A 1 197 ? -19.624 16.657 27.670 1.00 45.47 197 LYS A C 1
ATOM 1574 O O . LYS A 1 197 ? -20.585 17.422 27.607 1.00 45.47 197 LYS A O 1
ATOM 1579 N N . LYS A 1 198 ? -18.725 16.730 28.662 1.00 39.44 198 LYS A N 1
ATOM 1580 C CA . LYS A 1 198 ? -18.845 17.679 29.785 1.00 39.44 198 LYS A CA 1
ATOM 1581 C C . LYS A 1 198 ? -18.400 19.108 29.462 1.00 39.44 198 LYS A C 1
ATOM 1583 O O . LYS A 1 198 ? -18.794 20.017 30.182 1.00 39.44 198 LYS A O 1
ATOM 1588 N N . THR A 1 199 ? -17.668 19.344 28.376 1.00 41.62 199 THR A N 1
ATOM 1589 C CA . THR A 1 199 ? -17.219 20.695 27.989 1.00 41.62 199 THR A CA 1
ATOM 1590 C C . THR A 1 199 ? -18.246 21.508 27.192 1.00 41.62 199 THR A C 1
ATOM 1592 O O . THR A 1 199 ? -17.991 22.673 26.921 1.00 41.62 199 THR A O 1
ATOM 1595 N N . ALA A 1 200 ? -19.418 20.955 26.850 1.00 43.88 200 ALA A N 1
ATOM 1596 C CA . ALA A 1 200 ? -20.389 21.635 25.980 1.00 43.88 200 ALA A CA 1
ATOM 1597 C C . ALA A 1 200 ? -21.793 21.844 26.580 1.00 43.88 200 ALA A C 1
ATOM 1599 O O . ALA A 1 200 ? -22.708 22.232 25.855 1.00 43.88 200 ALA A O 1
ATOM 1600 N N . ARG A 1 201 ? -22.025 21.596 27.878 1.00 42.09 201 ARG A N 1
ATOM 1601 C CA . ARG A 1 201 ? -23.371 21.804 28.440 1.00 42.09 201 ARG A CA 1
ATOM 1602 C C . ARG A 1 201 ? -23.366 22.198 29.912 1.00 42.09 201 ARG A C 1
ATOM 1604 O O . ARG A 1 201 ? -23.422 21.347 30.793 1.00 42.09 201 ARG A O 1
ATOM 1611 N N . LYS A 1 202 ? -23.390 23.509 30.163 1.00 38.00 202 LYS A N 1
ATOM 1612 C CA . LYS A 1 202 ? -23.980 24.071 31.382 1.00 38.00 202 LYS A CA 1
ATOM 1613 C C . LYS A 1 202 ? -24.606 25.438 31.095 1.00 38.00 202 LYS A C 1
ATOM 1615 O O . LYS A 1 202 ? -24.037 26.475 31.390 1.00 38.00 202 LYS A O 1
ATOM 1620 N N . VAL A 1 203 ? -25.796 25.408 30.504 1.00 42.00 203 VAL A N 1
ATOM 1621 C CA . VAL A 1 203 ? -26.813 26.443 30.714 1.00 42.00 203 VAL A CA 1
ATOM 1622 C C . VAL A 1 203 ? -28.109 25.676 30.938 1.00 42.00 203 VAL A C 1
ATOM 1624 O O . VAL A 1 203 ? -28.677 25.122 29.998 1.00 42.00 203 VAL A O 1
ATOM 1627 N N . GLU A 1 204 ? -28.513 25.551 32.199 1.00 31.45 204 GLU A N 1
ATOM 1628 C CA . GLU A 1 204 ? -29.879 25.162 32.549 1.00 31.45 204 GLU A CA 1
ATOM 1629 C C . GLU A 1 204 ? -30.654 26.424 32.947 1.00 31.45 204 GLU A C 1
ATOM 1631 O O . GLU A 1 204 ? -30.081 27.301 33.601 1.00 31.45 204 GLU A O 1
ATOM 1636 N N . PRO A 1 205 ? -31.929 26.552 32.543 1.00 38.50 205 PRO A N 1
ATOM 1637 C CA . PRO A 1 205 ? -32.754 27.690 32.900 1.00 38.50 205 PRO A CA 1
ATOM 1638 C C . PRO A 1 205 ? -33.324 27.507 34.309 1.00 38.50 205 PRO A C 1
ATOM 1640 O O . PRO A 1 205 ? -33.844 26.449 34.662 1.00 38.50 205 PRO A O 1
ATOM 1643 N N . VAL A 1 206 ? -33.251 28.569 35.107 1.00 33.31 206 VAL A N 1
ATOM 1644 C CA . VAL A 1 206 ? -33.858 28.645 36.437 1.00 33.31 206 VAL A CA 1
ATOM 1645 C C . VAL A 1 206 ? -35.292 29.144 36.296 1.00 33.31 206 VAL A C 1
ATOM 1647 O O . VAL A 1 206 ? -35.499 30.293 35.923 1.00 33.31 206 VAL A O 1
ATOM 1650 N N . THR A 1 207 ? -36.271 28.325 36.681 1.00 39.03 207 THR A N 1
ATOM 1651 C CA . THR A 1 207 ? -37.567 28.810 37.186 1.00 39.03 207 THR A CA 1
ATOM 1652 C C . THR A 1 207 ? -38.160 27.812 38.178 1.00 39.03 207 THR A C 1
ATOM 1654 O O . THR A 1 207 ? -38.553 26.723 37.768 1.00 39.03 207 THR A O 1
ATOM 1657 N N . ALA A 1 208 ? -38.258 28.202 39.456 1.00 34.19 208 ALA A N 1
ATOM 1658 C CA . ALA A 1 208 ? -39.508 28.258 40.232 1.00 34.19 208 ALA A CA 1
ATOM 1659 C C . ALA A 1 208 ? -39.239 28.566 41.725 1.00 34.19 208 ALA A C 1
ATOM 1661 O O . ALA A 1 208 ? -38.666 27.755 42.439 1.00 34.19 208 ALA A O 1
ATOM 1662 N N . LEU A 1 209 ? -39.701 29.754 42.143 1.00 32.91 209 LEU A N 1
ATOM 1663 C CA . LEU A 1 209 ? -40.429 30.093 43.382 1.00 32.91 209 LEU A CA 1
ATOM 1664 C C . LEU A 1 209 ? -39.983 29.523 44.747 1.00 32.91 209 LEU A C 1
ATOM 1666 O O . LEU A 1 209 ? -40.130 28.335 45.009 1.00 32.91 209 LEU A O 1
ATOM 1670 N N . GLY A 1 210 ? -39.729 30.438 45.697 1.00 29.08 210 GLY A N 1
ATOM 1671 C CA . GLY A 1 210 ? -40.256 30.281 47.061 1.00 29.08 210 GLY A CA 1
ATOM 1672 C C . GLY A 1 210 ? -39.387 30.738 48.239 1.00 29.08 210 GLY A C 1
ATOM 1673 O O . GLY A 1 210 ? -38.609 29.961 48.771 1.00 29.08 210 GLY A O 1
ATOM 1674 N N . SER A 1 211 ? -39.715 31.928 48.754 1.00 31.28 211 SER A N 1
ATOM 1675 C CA . SER A 1 211 ? -39.741 32.326 50.178 1.00 31.28 211 SER A CA 1
ATOM 1676 C C . SER A 1 211 ? -38.482 32.792 50.944 1.00 31.28 211 SER A C 1
ATOM 1678 O O . SER A 1 211 ? -37.493 32.092 51.102 1.00 31.28 211 SER A O 1
ATOM 1680 N N . SER A 1 212 ? -38.705 33.973 51.539 1.00 35.19 212 SER A N 1
ATOM 1681 C CA . SER A 1 212 ? -38.272 34.520 52.833 1.00 35.19 212 SER A CA 1
ATOM 1682 C C . SER A 1 212 ? -36.851 35.063 53.033 1.00 35.19 212 SER A C 1
ATOM 1684 O O . SER A 1 212 ? -35.897 34.324 53.233 1.00 35.19 212 SER A O 1
ATOM 1686 N N . ALA A 1 213 ? -36.831 36.393 53.174 1.00 38.91 213 ALA A N 1
ATOM 1687 C CA . ALA A 1 213 ? -36.259 37.130 54.302 1.00 38.91 213 ALA A CA 1
ATOM 1688 C C . ALA A 1 213 ? -34.762 36.942 54.591 1.00 38.91 213 ALA A C 1
ATOM 1690 O O . ALA A 1 213 ? -34.396 36.241 55.527 1.00 38.91 213 ALA A O 1
ATOM 1691 N N . ALA A 1 214 ? -33.926 37.687 53.866 1.00 36.22 214 ALA A N 1
ATOM 1692 C CA . ALA A 1 214 ? -32.670 38.235 54.385 1.00 36.22 214 ALA A CA 1
ATOM 1693 C C . ALA A 1 214 ? -32.147 39.336 53.443 1.00 36.22 214 ALA A C 1
ATOM 1695 O O . ALA A 1 214 ? -31.027 39.268 52.945 1.00 36.22 214 ALA A O 1
ATOM 1696 N N . ASP A 1 215 ? -32.979 40.344 53.169 1.00 41.69 215 ASP A N 1
ATOM 1697 C CA . ASP A 1 215 ? -32.463 41.625 52.690 1.00 41.69 215 ASP A CA 1
ATOM 1698 C C . ASP A 1 215 ? -31.839 42.365 53.872 1.00 41.69 215 ASP A C 1
ATOM 1700 O O . ASP A 1 215 ? -32.424 42.387 54.955 1.00 41.69 215 ASP A O 1
ATOM 1704 N N . LEU A 1 216 ? -30.698 43.006 53.598 1.00 41.50 216 LEU A N 1
ATOM 1705 C CA . LEU A 1 216 ? -29.873 43.883 54.446 1.00 41.50 216 LEU A CA 1
ATOM 1706 C C . LEU A 1 216 ? -28.549 43.249 54.893 1.00 41.50 216 LEU A C 1
ATOM 1708 O O . LEU A 1 216 ? -28.358 43.023 56.078 1.00 41.50 216 LEU A O 1
ATOM 1712 N N . M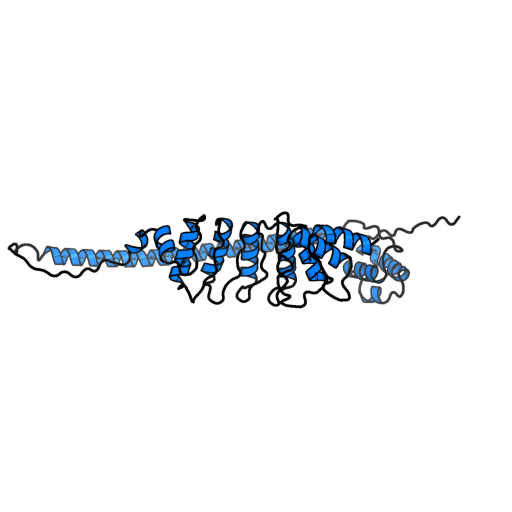ET A 1 217 ? -27.639 42.993 53.942 1.00 45.75 217 MET A N 1
ATOM 1713 C CA . MET A 1 217 ? -26.175 43.239 54.028 1.00 45.75 217 MET A CA 1
ATOM 1714 C C . MET A 1 217 ? -25.454 42.693 52.773 1.00 45.75 217 MET A C 1
ATOM 1716 O O . MET A 1 217 ? -24.523 41.906 52.873 1.00 45.75 217 MET A O 1
ATOM 1720 N N . SER A 1 218 ? -25.883 43.063 51.559 1.00 48.22 218 SER A N 1
ATOM 1721 C CA . SER A 1 218 ? -25.197 42.608 50.333 1.00 48.22 218 SER A CA 1
ATOM 1722 C C . SER A 1 218 ? -25.390 43.578 49.165 1.00 48.22 218 SER A C 1
ATOM 1724 O O . SER A 1 218 ? -26.020 43.273 48.164 1.00 48.22 218 SER A O 1
ATOM 1726 N N . ALA A 1 219 ? -24.899 44.807 49.323 1.00 45.47 219 ALA A N 1
ATOM 1727 C CA . ALA A 1 219 ? -24.799 45.764 48.212 1.00 45.47 219 ALA A CA 1
ATOM 1728 C C . ALA A 1 219 ? -23.391 46.375 48.080 1.00 45.47 219 ALA A C 1
ATOM 1730 O O . ALA A 1 219 ? -23.035 46.851 47.011 1.00 45.47 219 ALA A O 1
ATOM 1731 N N . ALA A 1 220 ? -22.555 46.305 49.125 1.00 45.50 220 ALA A N 1
ATOM 1732 C CA . ALA A 1 220 ? -21.175 46.808 49.093 1.00 45.50 220 ALA A CA 1
ATOM 1733 C C . ALA A 1 220 ? -20.127 45.736 48.705 1.00 45.50 220 ALA A C 1
ATOM 1735 O O . ALA A 1 220 ? -19.039 46.065 48.231 1.00 45.50 220 ALA A O 1
ATOM 1736 N N . GLU A 1 221 ? -20.443 44.446 48.868 1.00 47.53 221 GLU A N 1
ATOM 1737 C CA . GLU A 1 221 ? -19.535 43.344 48.505 1.00 47.53 221 GLU A CA 1
ATOM 1738 C C . GLU A 1 221 ? -19.654 42.939 47.025 1.00 47.53 221 GLU A C 1
ATOM 1740 O O . GLU A 1 221 ? -18.668 42.536 46.414 1.00 47.53 221 GLU A O 1
ATOM 1745 N N . GLU A 1 222 ? -20.817 43.122 46.389 1.00 49.34 222 GLU A N 1
ATOM 1746 C CA . GLU A 1 222 ? -20.995 42.777 44.970 1.00 49.34 222 GLU A CA 1
ATOM 1747 C C . GLU A 1 222 ? -20.236 43.714 44.016 1.00 49.34 222 GLU A C 1
ATOM 1749 O O . GLU A 1 222 ? -19.762 43.272 42.968 1.00 49.34 222 GLU A O 1
ATOM 1754 N N . GLU A 1 223 ? -20.076 44.992 44.366 1.00 49.53 223 GLU A N 1
ATOM 1755 C CA . GLU A 1 223 ? -19.359 45.962 43.526 1.00 49.53 223 GLU A CA 1
ATOM 1756 C C . GLU A 1 223 ? -17.833 45.792 43.629 1.00 49.53 223 GLU A C 1
ATOM 1758 O O . GLU A 1 223 ? -17.116 45.888 42.632 1.00 49.53 223 GLU A O 1
ATOM 1763 N N . THR A 1 224 ? -17.327 45.426 44.812 1.00 51.00 224 THR A N 1
ATOM 1764 C CA . THR A 1 224 ? -15.896 45.159 45.031 1.00 51.00 224 THR A CA 1
ATOM 1765 C C . THR A 1 224 ? -15.454 43.801 44.479 1.00 51.00 224 THR A C 1
ATOM 1767 O O . THR A 1 224 ? -14.321 43.676 44.010 1.00 51.00 224 THR A O 1
ATOM 1770 N N . VAL A 1 225 ? -16.337 42.796 44.453 1.00 55.00 225 VAL A N 1
ATOM 1771 C CA . VAL A 1 225 ? -16.069 41.506 43.793 1.00 55.00 225 VAL A CA 1
ATOM 1772 C C . VAL A 1 225 ? -16.121 41.643 42.267 1.00 55.00 225 VAL A C 1
ATOM 1774 O O . VAL A 1 225 ? -15.222 41.138 41.597 1.00 55.00 225 VAL A O 1
ATOM 1777 N N . LYS A 1 226 ? -17.079 42.392 41.697 1.00 56.94 226 LYS A N 1
ATOM 1778 C CA . LYS A 1 226 ? -17.132 42.647 40.241 1.00 56.94 226 LYS A CA 1
ATOM 1779 C C . LYS A 1 226 ? -15.918 43.440 39.741 1.00 56.94 226 LYS A C 1
ATOM 1781 O O . LYS A 1 226 ? -15.370 43.100 38.695 1.00 56.94 226 LYS A O 1
ATOM 1786 N N . ALA A 1 227 ? -15.434 44.418 40.511 1.00 56.62 227 ALA A N 1
ATOM 1787 C CA . ALA A 1 227 ? -14.218 45.161 40.172 1.00 56.62 227 ALA A CA 1
ATOM 1788 C C . ALA A 1 227 ? -12.946 44.290 40.229 1.00 56.62 227 ALA A C 1
ATOM 1790 O O . ALA A 1 227 ? -12.101 44.379 39.340 1.00 56.62 227 ALA A O 1
ATOM 1791 N N . LYS A 1 228 ? -12.820 43.397 41.223 1.00 54.91 228 LYS A N 1
ATOM 1792 C CA . LYS A 1 228 ? -11.668 42.481 41.333 1.00 54.91 228 LYS A CA 1
ATOM 1793 C C . LYS A 1 228 ? -11.666 41.378 40.272 1.00 54.91 228 LYS A C 1
ATOM 1795 O O . LYS A 1 228 ? -10.596 41.000 39.808 1.00 54.91 228 LYS A O 1
ATOM 1800 N N . VAL A 1 229 ? -12.837 40.883 39.865 1.00 58.06 229 VAL A N 1
ATOM 1801 C CA . VAL A 1 229 ? -12.954 39.896 38.776 1.00 58.06 229 VAL A CA 1
ATOM 1802 C C . VAL A 1 229 ? -12.608 40.530 37.426 1.00 58.06 229 VAL A C 1
ATOM 1804 O O . VAL A 1 229 ? -11.841 39.943 36.672 1.00 58.06 229 VAL A O 1
ATOM 1807 N N . ALA A 1 230 ? -13.066 41.758 37.157 1.00 61.38 230 ALA A N 1
ATOM 1808 C CA . ALA A 1 230 ? -12.713 42.475 35.929 1.00 61.38 230 ALA A CA 1
ATOM 1809 C C . ALA A 1 230 ? -11.212 42.815 35.849 1.00 61.38 230 ALA A C 1
ATOM 1811 O O . ALA A 1 230 ? -10.616 42.740 34.776 1.00 61.38 230 ALA A O 1
ATOM 1812 N N . GLN A 1 231 ? -10.582 43.146 36.982 1.00 62.31 231 GLN A N 1
ATOM 1813 C CA . GLN A 1 231 ? -9.140 43.391 37.037 1.00 62.31 231 GLN A CA 1
ATOM 1814 C C . GLN A 1 231 ? -8.327 42.099 36.837 1.00 62.31 231 GLN A C 1
ATOM 1816 O O . GLN A 1 231 ? -7.356 42.101 36.085 1.00 62.31 231 GLN A O 1
ATOM 1821 N N . ALA A 1 232 ? -8.765 40.978 37.420 1.00 60.81 232 ALA A N 1
ATOM 1822 C CA . ALA A 1 232 ? -8.124 39.677 37.224 1.00 60.81 232 ALA A CA 1
ATOM 1823 C C . ALA A 1 232 ? -8.277 39.139 35.786 1.00 60.81 232 ALA A C 1
ATOM 1825 O O . ALA A 1 232 ? -7.348 38.530 35.261 1.00 60.81 232 ALA A O 1
ATOM 1826 N N . GLU A 1 233 ? -9.414 39.377 35.122 1.00 65.25 233 GLU A N 1
ATOM 1827 C CA . GLU A 1 233 ? -9.605 39.009 33.710 1.00 65.25 233 GLU A CA 1
ATOM 1828 C C . GLU A 1 233 ? -8.757 39.866 32.761 1.00 65.25 233 GLU A C 1
ATOM 1830 O O . GLU A 1 233 ? -8.228 39.342 31.780 1.00 65.25 233 GLU A O 1
ATOM 1835 N N . ALA A 1 234 ? -8.573 41.157 33.059 1.00 66.50 234 ALA A N 1
ATOM 1836 C CA . ALA A 1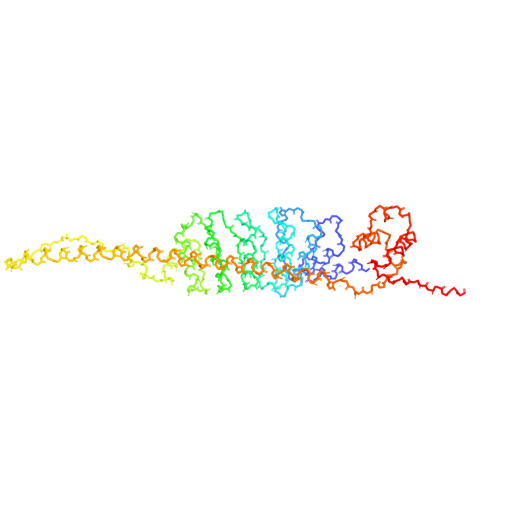 234 ? -7.697 42.027 32.277 1.00 66.50 234 ALA A CA 1
ATOM 1837 C C . ALA A 1 234 ? -6.219 41.614 32.401 1.00 66.50 234 ALA A C 1
ATOM 1839 O O . ALA A 1 234 ? -5.535 41.487 31.385 1.00 66.50 234 ALA A O 1
ATOM 1840 N N . GLU A 1 235 ? -5.751 41.319 33.618 1.00 66.00 235 GLU A N 1
ATOM 1841 C CA . GLU A 1 235 ? -4.384 40.834 33.864 1.00 66.00 235 GLU A CA 1
ATOM 1842 C C . GLU A 1 235 ? -4.149 39.441 33.248 1.00 66.00 235 GLU A C 1
ATOM 1844 O O . GLU A 1 235 ? -3.094 39.187 32.664 1.00 66.00 235 GLU A O 1
ATOM 1849 N N . ALA A 1 236 ? -5.147 38.548 33.283 1.00 64.88 236 ALA A N 1
ATOM 1850 C CA . ALA A 1 236 ? -5.065 37.239 32.630 1.00 64.88 236 ALA A CA 1
ATOM 1851 C C . ALA A 1 236 ? -5.051 37.341 31.094 1.00 64.88 236 ALA A C 1
ATOM 1853 O O . ALA A 1 236 ? -4.330 36.590 30.434 1.00 64.88 236 ALA A O 1
ATOM 1854 N N . ALA A 1 237 ? -5.809 38.274 30.511 1.00 66.25 237 ALA A N 1
ATOM 1855 C CA . ALA A 1 237 ? -5.818 38.509 29.068 1.00 66.25 237 ALA A CA 1
ATOM 1856 C C . ALA A 1 237 ? -4.502 39.130 28.567 1.00 66.25 237 ALA A C 1
ATOM 1858 O O . ALA A 1 237 ? -4.053 38.814 27.464 1.00 66.25 237 ALA A O 1
ATOM 1859 N N . GLU A 1 238 ? -3.861 39.986 29.366 1.00 64.75 238 GLU A N 1
ATOM 1860 C CA . GLU A 1 238 ? -2.549 40.552 29.045 1.00 64.75 238 GLU A CA 1
ATOM 1861 C C . GLU A 1 238 ? -1.430 39.506 29.183 1.00 64.75 238 GLU A C 1
ATOM 1863 O O . GLU A 1 238 ? -0.600 39.372 28.281 1.00 64.75 238 GLU A O 1
ATOM 1868 N N . ALA A 1 239 ? -1.469 38.676 30.232 1.00 62.22 239 ALA A N 1
ATOM 1869 C CA . ALA A 1 239 ? -0.541 37.557 30.401 1.00 62.22 239 ALA A CA 1
ATOM 1870 C C . ALA A 1 239 ? -0.673 36.504 29.283 1.00 62.22 239 ALA A C 1
ATOM 1872 O O . ALA A 1 239 ? 0.336 35.976 28.814 1.00 62.22 239 ALA A O 1
ATOM 1873 N N . ALA A 1 240 ? -1.895 36.233 28.807 1.00 61.31 240 ALA A N 1
ATOM 1874 C CA . ALA A 1 240 ? -2.133 35.325 27.685 1.00 61.31 240 ALA A CA 1
ATOM 1875 C C . ALA A 1 240 ? -1.543 35.859 26.369 1.00 61.31 240 ALA A C 1
ATOM 1877 O O . ALA A 1 240 ? -0.915 35.100 25.635 1.00 61.31 240 ALA A O 1
ATOM 1878 N N . LYS A 1 241 ? -1.665 37.167 26.102 1.00 66.31 241 LYS A N 1
ATOM 1879 C CA . LYS A 1 241 ? -1.047 37.798 24.922 1.00 66.31 241 LYS A CA 1
ATOM 1880 C C . LYS A 1 241 ? 0.479 37.771 24.976 1.00 66.31 241 LYS A C 1
ATOM 1882 O O . LYS A 1 241 ? 1.118 37.581 23.945 1.00 66.31 241 LYS A O 1
ATOM 1887 N N . LEU A 1 242 ? 1.063 37.950 26.162 1.00 61.62 242 LEU A N 1
ATOM 1888 C CA . LEU A 1 242 ? 2.515 37.879 26.332 1.00 61.62 242 LEU A CA 1
ATOM 1889 C C . LEU A 1 242 ? 3.039 36.446 26.141 1.00 61.62 242 LEU A C 1
ATOM 1891 O O . LEU A 1 242 ? 4.085 36.255 25.526 1.00 61.62 242 LEU A O 1
ATOM 1895 N N . ALA A 1 243 ? 2.296 35.446 26.626 1.00 60.94 243 ALA A N 1
ATOM 1896 C CA . ALA A 1 243 ? 2.633 34.036 26.450 1.00 60.94 243 ALA A CA 1
ATOM 1897 C C . ALA A 1 243 ? 2.523 33.592 24.981 1.00 60.94 243 ALA A C 1
ATOM 1899 O O . ALA A 1 243 ? 3.404 32.888 24.498 1.00 60.94 243 ALA A O 1
ATOM 1900 N N . GLU A 1 244 ? 1.494 34.041 24.253 1.00 61.34 244 GLU A N 1
ATOM 1901 C CA . GLU A 1 244 ? 1.310 33.721 22.830 1.00 61.34 244 GLU A CA 1
ATOM 1902 C C . GLU A 1 244 ? 2.447 34.309 21.970 1.00 61.34 244 GLU A C 1
ATOM 1904 O O . GLU A 1 244 ? 3.046 33.597 21.163 1.00 61.34 244 GLU A O 1
ATOM 1909 N N . ALA A 1 245 ? 2.854 35.555 22.242 1.00 64.06 245 ALA A N 1
ATOM 1910 C CA . ALA A 1 245 ? 3.993 36.187 21.572 1.00 64.06 245 ALA A CA 1
ATOM 1911 C C . ALA A 1 245 ? 5.335 35.480 21.859 1.00 64.06 245 ALA A C 1
ATOM 1913 O O . ALA A 1 245 ? 6.155 35.323 20.955 1.00 64.06 245 ALA A O 1
ATOM 1914 N N . GLN A 1 246 ? 5.553 35.005 23.092 1.00 65.31 246 GLN A N 1
ATOM 1915 C CA . GLN A 1 246 ? 6.754 34.233 23.443 1.00 65.31 246 GLN A CA 1
ATOM 1916 C C . GLN A 1 246 ? 6.770 32.851 22.773 1.00 65.31 246 GLN A C 1
ATOM 1918 O O . GLN A 1 246 ? 7.828 32.396 22.338 1.00 65.31 246 GLN A O 1
ATOM 1923 N N . THR A 1 247 ? 5.611 32.201 22.619 1.00 63.09 247 THR A N 1
ATOM 1924 C CA . THR A 1 247 ? 5.530 30.910 21.918 1.00 63.09 247 THR A CA 1
ATOM 1925 C C . THR A 1 247 ? 5.774 31.024 20.414 1.00 63.09 247 THR A C 1
ATOM 1927 O O . THR A 1 247 ? 6.392 30.130 19.838 1.00 63.09 247 THR A O 1
ATOM 1930 N N . GLU A 1 248 ? 5.363 32.124 19.776 1.00 67.06 248 GLU A N 1
ATOM 1931 C CA . GLU A 1 248 ? 5.635 32.356 18.350 1.00 67.06 248 GLU A CA 1
ATOM 1932 C C . GLU A 1 248 ? 7.128 32.608 18.077 1.00 67.06 248 GLU A C 1
ATOM 1934 O O . GLU A 1 248 ? 7.665 32.123 17.077 1.00 67.06 248 GLU A O 1
ATOM 1939 N N . GLU A 1 249 ? 7.827 33.310 18.975 1.00 67.44 249 GLU A N 1
ATOM 1940 C CA . GLU A 1 249 ? 9.267 33.563 18.848 1.00 67.44 249 GLU A CA 1
ATOM 1941 C C . GLU A 1 249 ? 10.098 32.284 19.069 1.00 67.44 249 GLU A C 1
ATOM 1943 O O . GLU A 1 249 ? 11.021 31.996 18.297 1.00 67.44 249 GLU A O 1
ATOM 1948 N N . GLU A 1 250 ? 9.726 31.451 20.049 1.00 69.81 250 GLU A N 1
ATOM 1949 C CA . GLU A 1 250 ? 10.355 30.141 20.265 1.00 69.81 250 GLU A CA 1
ATOM 1950 C C . GLU A 1 250 ? 10.078 29.158 19.114 1.00 69.81 250 GLU A C 1
ATOM 1952 O O . GLU A 1 250 ? 10.986 28.438 18.684 1.00 69.81 250 GLU A O 1
ATOM 1957 N N . GLU A 1 251 ? 8.861 29.139 18.557 1.00 69.06 251 GLU A N 1
ATOM 1958 C CA . GLU A 1 251 ? 8.523 28.276 17.419 1.00 69.06 251 GLU A CA 1
ATOM 1959 C C . GLU A 1 251 ? 9.263 28.709 16.141 1.00 69.06 251 GLU A C 1
ATOM 1961 O O . GLU A 1 251 ? 9.770 27.860 15.395 1.00 69.06 251 GLU A O 1
ATOM 1966 N N . ALA A 1 252 ? 9.418 30.019 15.919 1.00 70.44 252 ALA A N 1
ATOM 1967 C CA . ALA A 1 252 ? 10.216 30.559 14.821 1.00 70.44 252 ALA A CA 1
ATOM 1968 C C . ALA A 1 252 ? 11.708 30.203 14.958 1.00 70.44 252 ALA A C 1
ATOM 1970 O O . ALA A 1 252 ? 12.342 29.818 13.966 1.00 70.44 252 ALA A O 1
ATOM 1971 N N . ALA A 1 253 ? 12.264 30.249 16.174 1.00 74.88 253 ALA A N 1
ATOM 1972 C CA . ALA A 1 253 ? 13.643 29.841 16.443 1.00 74.88 253 ALA A CA 1
ATOM 1973 C C . ALA A 1 253 ? 13.860 28.334 16.189 1.00 74.88 253 ALA A C 1
ATOM 1975 O O . ALA A 1 253 ? 14.813 27.945 15.506 1.00 74.88 253 ALA A O 1
ATOM 1976 N N . LEU A 1 254 ? 12.931 27.482 16.636 1.00 73.25 254 LEU A N 1
ATOM 1977 C CA . LEU A 1 254 ? 12.957 26.032 16.394 1.00 73.25 254 LEU A CA 1
ATOM 1978 C C . LEU A 1 254 ? 12.792 25.678 14.907 1.00 73.25 254 LEU A C 1
ATOM 1980 O O . LEU A 1 254 ? 13.407 24.727 14.408 1.00 73.25 254 LEU A O 1
ATOM 1984 N N . ALA A 1 255 ? 11.982 26.441 14.169 1.00 72.62 255 ALA A N 1
ATOM 1985 C CA . ALA A 1 255 ? 11.839 26.291 12.726 1.00 72.62 255 ALA A CA 1
ATOM 1986 C C . ALA A 1 255 ? 13.131 26.678 11.987 1.00 72.62 255 ALA A C 1
ATOM 1988 O O . ALA A 1 255 ? 13.575 25.933 11.105 1.00 72.62 255 ALA A O 1
ATOM 1989 N N . ALA A 1 256 ? 13.771 27.784 12.376 1.00 77.75 256 ALA A N 1
ATOM 1990 C CA . ALA A 1 256 ? 15.053 28.214 11.821 1.00 77.75 256 ALA A CA 1
ATOM 1991 C C . ALA A 1 256 ? 16.166 27.185 12.090 1.00 77.75 256 ALA A C 1
ATOM 1993 O O . ALA A 1 256 ? 16.922 26.840 11.176 1.00 77.75 256 ALA A O 1
ATOM 1994 N N . GLU A 1 257 ? 16.214 26.607 13.294 1.00 80.56 257 GLU A N 1
ATOM 1995 C CA . GLU A 1 257 ? 17.176 25.557 13.638 1.00 80.56 257 GLU A CA 1
ATOM 1996 C C . GLU A 1 257 ? 16.954 24.283 12.805 1.00 80.56 257 GLU A C 1
ATOM 1998 O O . GLU A 1 257 ? 17.901 23.719 12.251 1.00 80.56 257 GLU A O 1
ATOM 2003 N N . ARG A 1 258 ? 15.699 23.855 12.606 1.00 75.88 258 ARG A N 1
ATOM 2004 C CA . ARG A 1 258 ? 15.375 22.701 11.744 1.00 75.88 258 ARG A CA 1
ATOM 2005 C C . ARG A 1 258 ? 15.759 22.926 10.283 1.00 75.88 258 ARG A C 1
ATOM 2007 O O . ARG A 1 258 ? 16.186 21.984 9.608 1.00 75.88 258 ARG A O 1
ATOM 2014 N N . VAL A 1 259 ? 15.614 24.152 9.779 1.00 77.62 259 VAL A N 1
ATOM 2015 C CA . VAL A 1 259 ? 16.064 24.517 8.428 1.00 77.62 259 VAL A CA 1
ATOM 2016 C C . VAL A 1 259 ? 17.592 24.476 8.349 1.00 77.62 259 VAL A C 1
ATOM 2018 O O . VAL A 1 259 ? 18.127 23.870 7.418 1.00 77.62 259 VAL A O 1
ATOM 2021 N N . ALA A 1 260 ? 18.300 25.010 9.347 1.00 80.25 260 ALA A N 1
ATOM 2022 C CA . ALA A 1 260 ? 19.759 24.949 9.417 1.00 80.25 260 ALA A CA 1
ATOM 2023 C C . ALA A 1 260 ? 20.279 23.499 9.481 1.00 80.25 260 ALA A C 1
ATOM 2025 O O . ALA A 1 260 ? 21.187 23.137 8.728 1.00 80.25 260 ALA A O 1
ATOM 2026 N N . GLN A 1 261 ? 19.652 22.634 10.285 1.00 79.62 261 GLN A N 1
ATOM 2027 C CA . GLN A 1 261 ? 19.980 21.207 10.368 1.00 79.62 261 GLN A CA 1
ATOM 2028 C C . GLN A 1 261 ? 19.721 20.475 9.040 1.00 79.62 261 GLN A C 1
ATOM 2030 O O . GLN A 1 261 ? 20.532 19.647 8.622 1.00 79.62 261 GLN A O 1
ATOM 2035 N N . ARG A 1 262 ? 18.638 20.805 8.318 1.00 76.19 262 ARG A N 1
ATOM 2036 C CA . ARG A 1 262 ? 18.378 20.262 6.971 1.00 76.19 262 ARG A CA 1
ATOM 2037 C C . ARG A 1 262 ? 19.426 20.698 5.953 1.00 76.19 262 ARG A C 1
ATOM 2039 O O . ARG A 1 262 ? 19.874 19.865 5.168 1.00 76.19 262 ARG A O 1
ATOM 2046 N N . ILE A 1 263 ? 19.836 21.965 5.977 1.00 77.94 263 ILE A N 1
ATOM 2047 C CA . ILE A 1 263 ? 20.885 22.484 5.090 1.00 77.94 263 ILE A CA 1
ATOM 2048 C C . ILE A 1 263 ? 22.229 21.812 5.407 1.00 77.94 263 ILE A C 1
ATOM 2050 O O . ILE A 1 263 ? 22.933 21.398 4.486 1.00 77.94 263 ILE A O 1
ATOM 2054 N N . ALA A 1 264 ? 22.569 21.633 6.686 1.00 80.69 264 ALA A N 1
ATOM 2055 C CA . ALA A 1 264 ? 23.774 20.919 7.103 1.00 80.69 264 ALA A CA 1
ATOM 2056 C C . ALA A 1 264 ? 23.748 19.442 6.669 1.00 80.69 264 ALA A C 1
ATOM 2058 O O . ALA A 1 264 ? 24.722 18.955 6.097 1.00 80.69 264 ALA A O 1
ATOM 2059 N N . ALA A 1 265 ? 22.618 18.750 6.842 1.00 76.12 265 ALA A N 1
ATOM 2060 C CA . ALA A 1 265 ? 22.449 17.363 6.409 1.00 76.12 265 ALA A CA 1
ATOM 2061 C C . ALA A 1 265 ? 22.511 17.207 4.880 1.00 76.12 265 ALA A C 1
ATOM 2063 O O . ALA A 1 265 ? 23.081 16.237 4.382 1.00 76.12 265 ALA A O 1
ATOM 2064 N N . MET A 1 266 ? 21.966 18.166 4.122 1.00 74.81 266 MET A N 1
ATOM 2065 C CA . MET A 1 266 ? 22.094 18.192 2.661 1.00 74.81 266 MET A CA 1
ATOM 2066 C C . MET A 1 266 ? 23.539 18.426 2.220 1.00 74.81 266 MET A C 1
ATOM 2068 O O . MET A 1 266 ? 24.003 17.743 1.311 1.00 74.81 266 MET A O 1
ATOM 2072 N N . LYS A 1 267 ? 24.278 19.325 2.882 1.00 78.88 267 LYS A N 1
ATOM 2073 C CA . LYS A 1 267 ? 25.709 19.529 2.609 1.00 78.88 267 LYS A CA 1
ATOM 2074 C C . LYS A 1 267 ? 26.541 18.289 2.936 1.00 78.88 267 LYS A C 1
ATOM 2076 O O . LYS A 1 267 ? 27.440 17.958 2.170 1.00 78.88 267 LYS A O 1
ATOM 2081 N N . LEU A 1 268 ? 26.220 17.581 4.021 1.00 73.50 268 LEU A N 1
ATOM 2082 C CA . LEU A 1 268 ? 26.918 16.352 4.400 1.00 73.50 268 LEU A CA 1
ATOM 2083 C C . LEU A 1 268 ? 26.657 15.228 3.388 1.00 73.50 268 LEU A C 1
ATOM 2085 O O . LEU A 1 268 ? 27.604 14.605 2.929 1.00 73.50 268 LEU A O 1
ATOM 2089 N N . LYS A 1 269 ? 25.400 15.043 2.957 1.00 73.50 269 LYS A N 1
ATOM 2090 C CA . LYS A 1 269 ? 25.050 14.081 1.897 1.00 73.50 269 LYS A CA 1
ATOM 2091 C C . LYS A 1 269 ? 25.677 14.427 0.552 1.00 73.50 269 LYS A C 1
ATOM 2093 O O . LYS A 1 269 ? 26.157 13.530 -0.124 1.00 73.50 269 LYS A O 1
ATOM 2098 N N . ALA A 1 270 ? 25.724 15.707 0.183 1.00 69.81 270 ALA A N 1
ATOM 2099 C CA . ALA A 1 270 ? 26.399 16.140 -1.037 1.00 69.81 270 ALA A CA 1
ATOM 2100 C C . ALA A 1 270 ? 27.914 15.867 -0.968 1.00 69.81 270 ALA A C 1
ATOM 2102 O O . ALA A 1 270 ? 28.498 15.400 -1.940 1.00 69.81 270 ALA A O 1
ATOM 2103 N N . ALA A 1 271 ? 28.551 16.090 0.187 1.00 65.06 271 ALA A N 1
ATOM 2104 C CA . ALA A 1 271 ? 29.957 15.744 0.393 1.00 65.06 271 ALA A CA 1
ATOM 2105 C C . ALA A 1 271 ? 30.195 14.221 0.363 1.00 65.06 271 ALA A C 1
ATOM 2107 O O . ALA A 1 271 ? 31.189 13.762 -0.198 1.00 65.06 271 ALA A O 1
ATOM 2108 N N . GLU A 1 272 ? 29.270 13.432 0.912 1.00 61.62 272 GLU A N 1
ATOM 2109 C CA . GLU A 1 272 ? 29.330 11.969 0.920 1.00 61.62 272 GLU A CA 1
ATOM 2110 C C . GLU A 1 272 ? 29.108 11.386 -0.485 1.00 61.62 272 GLU A C 1
ATOM 2112 O O . GLU A 1 272 ? 29.847 10.498 -0.904 1.00 61.62 272 GLU A O 1
ATOM 2117 N N . GLU A 1 273 ? 28.182 11.931 -1.278 1.00 56.34 273 GLU A N 1
ATOM 2118 C CA . GLU A 1 273 ? 27.981 11.557 -2.685 1.00 56.34 273 GLU A CA 1
ATOM 2119 C C . GLU A 1 273 ? 29.198 11.903 -3.549 1.00 56.34 273 GLU A C 1
ATOM 2121 O O . GLU A 1 273 ? 29.616 11.080 -4.363 1.00 56.34 273 GLU A O 1
ATOM 2126 N N . VAL A 1 274 ? 29.836 13.056 -3.324 1.00 57.41 274 VAL A N 1
ATOM 2127 C CA . VAL A 1 274 ? 31.091 13.424 -4.001 1.00 57.41 274 VAL A CA 1
ATOM 2128 C C . VAL A 1 274 ? 32.238 12.491 -3.588 1.00 57.41 274 VAL A C 1
ATOM 2130 O O . VAL A 1 274 ? 33.003 12.039 -4.440 1.00 57.41 274 VAL A O 1
ATOM 2133 N N . ALA A 1 275 ? 32.329 12.107 -2.311 1.00 51.06 275 ALA A N 1
ATOM 2134 C CA . ALA A 1 275 ? 33.321 11.139 -1.836 1.00 51.06 275 ALA A CA 1
ATOM 2135 C C . ALA A 1 275 ? 33.070 9.715 -2.376 1.00 51.06 275 ALA A C 1
ATOM 2137 O O . ALA A 1 275 ? 34.015 8.985 -2.686 1.00 51.06 275 ALA A O 1
ATOM 2138 N N . THR A 1 276 ? 31.805 9.323 -2.545 1.00 46.22 276 THR A N 1
ATOM 2139 C CA . THR A 1 276 ? 31.410 8.010 -3.085 1.00 46.22 276 THR A CA 1
ATOM 2140 C C . THR A 1 276 ? 31.585 7.950 -4.605 1.00 46.22 276 THR A C 1
ATOM 2142 O O . THR A 1 276 ? 31.988 6.914 -5.136 1.00 46.22 276 THR A O 1
ATOM 2145 N N . ALA A 1 277 ? 31.367 9.067 -5.307 1.00 44.59 277 ALA A N 1
ATOM 2146 C CA . ALA A 1 277 ? 31.711 9.224 -6.718 1.00 44.59 277 ALA A CA 1
ATOM 2147 C C . ALA A 1 277 ? 33.234 9.178 -6.936 1.00 44.59 277 ALA A C 1
ATOM 2149 O O . ALA A 1 277 ? 33.697 8.547 -7.883 1.00 44.59 277 ALA A O 1
ATOM 2150 N N . CYS A 1 278 ? 34.021 9.740 -6.013 1.00 36.94 278 CYS A N 1
ATOM 2151 C CA . CYS A 1 278 ? 35.484 9.676 -6.051 1.00 36.94 278 CYS A CA 1
ATOM 2152 C C . CYS A 1 278 ? 36.024 8.247 -5.791 1.00 36.94 278 CYS A C 1
ATOM 2154 O O . CYS A 1 278 ? 36.969 7.807 -6.448 1.00 36.94 278 CYS A O 1
ATOM 2156 N N . ARG A 1 279 ? 35.368 7.461 -4.917 1.00 39.78 279 ARG A N 1
ATOM 2157 C CA . ARG A 1 279 ? 35.732 6.057 -4.608 1.00 39.78 279 ARG A CA 1
ATOM 2158 C C . ARG A 1 279 ? 35.374 5.019 -5.682 1.00 39.78 279 ARG A C 1
ATOM 2160 O O . ARG A 1 279 ? 35.804 3.877 -5.559 1.00 39.78 279 ARG A O 1
ATOM 2167 N N . LYS A 1 280 ? 34.625 5.375 -6.733 1.00 38.97 280 LYS A N 1
ATOM 2168 C CA . LYS A 1 280 ? 34.388 4.499 -7.904 1.00 38.97 280 LYS A CA 1
ATOM 2169 C C . LYS A 1 280 ? 35.436 4.655 -9.011 1.00 38.97 280 LYS A C 1
ATOM 2171 O O . LYS A 1 280 ? 35.254 4.138 -10.109 1.00 38.97 280 LYS A O 1
ATOM 2176 N N . SER A 1 281 ? 36.544 5.328 -8.725 1.00 43.38 281 SER A N 1
ATOM 2177 C CA . SER A 1 281 ? 37.769 5.195 -9.507 1.00 43.38 281 SER A CA 1
ATOM 2178 C C . SER A 1 281 ? 38.707 4.230 -8.773 1.00 43.38 281 SER A C 1
ATOM 2180 O O . SER A 1 281 ? 38.811 4.305 -7.555 1.00 43.38 281 SER A O 1
ATOM 2182 N N . PHE A 1 282 ? 39.373 3.332 -9.509 1.00 37.09 282 PHE A N 1
ATOM 2183 C CA . PHE A 1 282 ? 40.347 2.318 -9.047 1.00 37.09 282 PHE A CA 1
ATOM 2184 C C . PHE A 1 282 ? 39.837 0.905 -8.694 1.00 37.09 282 PHE A C 1
ATOM 2186 O O . PHE A 1 282 ? 40.354 0.270 -7.779 1.00 37.09 282 PHE A O 1
ATOM 2193 N N . ALA A 1 283 ? 38.937 0.340 -9.501 1.00 42.81 283 ALA A N 1
ATOM 2194 C CA . ALA A 1 283 ? 38.938 -1.109 -9.725 1.00 42.81 283 ALA A CA 1
ATOM 2195 C C . ALA A 1 283 ? 39.200 -1.367 -11.217 1.00 42.81 283 ALA A C 1
ATOM 2197 O O . ALA A 1 283 ? 38.408 -0.951 -12.061 1.00 42.81 283 ALA A O 1
ATOM 2198 N N . LEU A 1 284 ? 40.348 -1.974 -11.533 1.00 49.47 284 LEU A N 1
ATOM 2199 C CA . LEU A 1 284 ? 40.698 -2.438 -12.878 1.00 49.47 284 LEU A CA 1
ATOM 2200 C C . LEU A 1 284 ? 39.699 -3.532 -13.277 1.00 49.47 284 LEU A C 1
ATOM 2202 O O . LEU A 1 284 ? 39.704 -4.620 -12.705 1.00 49.47 284 LEU A O 1
ATOM 2206 N N . GLU A 1 285 ? 38.809 -3.232 -14.219 1.00 59.88 285 GLU A N 1
ATOM 2207 C CA . GLU A 1 285 ? 37.904 -4.229 -14.789 1.00 59.88 285 GLU A CA 1
ATOM 2208 C C . GLU A 1 285 ? 38.591 -4.908 -15.976 1.00 59.88 285 GLU A C 1
ATOM 2210 O O . GLU A 1 285 ? 38.952 -4.256 -16.959 1.00 59.88 285 GLU A O 1
ATOM 2215 N N . GLN A 1 286 ? 38.757 -6.227 -15.889 1.00 66.00 286 GLN A N 1
ATOM 2216 C CA . GLN A 1 286 ? 39.184 -7.045 -17.019 1.00 66.00 286 GLN A CA 1
ATOM 2217 C C . GLN A 1 286 ? 38.016 -7.215 -17.993 1.00 66.00 286 GLN A C 1
ATOM 2219 O O . GLN A 1 286 ? 36.985 -7.797 -17.651 1.00 66.00 286 GLN A O 1
ATOM 2224 N N . ILE A 1 287 ? 38.178 -6.722 -19.221 1.00 68.00 287 ILE A N 1
ATOM 2225 C CA . ILE A 1 287 ? 37.169 -6.816 -20.280 1.00 68.00 287 ILE A CA 1
ATOM 2226 C C . ILE A 1 287 ? 37.704 -7.722 -21.392 1.00 68.00 287 ILE A C 1
ATOM 2228 O O . ILE A 1 287 ? 38.782 -7.503 -21.944 1.00 68.00 287 ILE A O 1
ATOM 2232 N N . SER A 1 288 ? 36.926 -8.746 -21.749 1.00 74.94 288 SER A N 1
ATOM 2233 C CA . SER A 1 288 ? 37.205 -9.588 -22.917 1.00 74.94 288 SER A CA 1
ATOM 2234 C C . SER A 1 288 ? 36.481 -9.034 -24.143 1.00 74.94 288 SER A C 1
ATOM 2236 O O . SER A 1 288 ? 35.249 -8.933 -24.158 1.00 74.94 288 SER A O 1
ATOM 2238 N N . ILE A 1 289 ? 37.244 -8.690 -25.185 1.00 73.94 289 ILE A N 1
ATOM 2239 C CA . ILE A 1 289 ? 36.719 -8.082 -26.419 1.00 73.94 289 ILE A CA 1
ATOM 2240 C C . ILE A 1 289 ? 35.759 -9.008 -27.182 1.00 73.94 289 ILE A C 1
ATOM 2242 O O . ILE A 1 289 ? 34.797 -8.551 -27.808 1.00 73.94 289 ILE A O 1
ATOM 2246 N N . ASP A 1 290 ? 35.980 -10.318 -27.070 1.00 73.81 290 ASP A N 1
ATOM 2247 C CA . ASP A 1 290 ? 35.168 -11.340 -27.726 1.00 73.81 290 ASP A CA 1
ATOM 2248 C C . ASP A 1 290 ? 33.817 -11.527 -27.027 1.00 73.81 290 ASP A C 1
ATOM 2250 O O . ASP A 1 290 ? 32.802 -11.775 -27.682 1.00 73.81 290 ASP A O 1
ATOM 2254 N N . ALA A 1 291 ? 33.783 -11.357 -25.701 1.00 74.69 291 ALA A N 1
ATOM 2255 C CA . ALA A 1 291 ? 32.581 -11.531 -24.889 1.00 74.69 291 ALA A CA 1
ATOM 2256 C C . ALA A 1 291 ? 31.654 -10.306 -24.924 1.00 74.69 291 ALA A C 1
ATOM 2258 O O . ALA A 1 291 ? 30.430 -10.447 -24.859 1.00 74.69 291 ALA A O 1
ATOM 2259 N N . ILE A 1 292 ? 32.211 -9.095 -25.035 1.00 78.25 292 ILE A N 1
ATOM 2260 C CA . ILE A 1 292 ? 31.423 -7.861 -25.016 1.00 78.25 292 ILE A CA 1
ATOM 2261 C C . ILE A 1 292 ? 30.842 -7.536 -26.401 1.00 78.25 292 ILE A C 1
ATOM 2263 O O . ILE A 1 292 ? 31.524 -7.555 -27.426 1.00 78.25 292 ILE A O 1
ATOM 2267 N N . GLY A 1 293 ? 29.543 -7.237 -26.464 1.00 81.56 293 GLY A N 1
ATOM 2268 C CA . GLY A 1 293 ? 28.879 -6.797 -27.695 1.00 81.56 293 GLY A CA 1
ATOM 2269 C C . GLY A 1 293 ? 29.359 -5.414 -28.160 1.00 81.56 293 GLY A C 1
ATOM 2270 O O . GLY A 1 293 ? 29.795 -4.596 -27.356 1.00 81.56 293 GLY A O 1
ATOM 2271 N N . PHE A 1 294 ? 29.217 -5.108 -29.455 1.00 84.44 294 PHE A N 1
ATOM 2272 C CA . PHE A 1 294 ? 29.687 -3.837 -30.033 1.00 84.44 294 PHE A CA 1
ATOM 2273 C C . PHE A 1 294 ? 28.984 -2.610 -29.426 1.00 84.44 294 PHE A C 1
ATOM 2275 O O . PHE A 1 294 ? 29.636 -1.653 -29.022 1.00 84.44 294 PHE A O 1
ATOM 2282 N N . MET A 1 295 ? 27.655 -2.659 -29.292 1.00 85.06 295 MET A N 1
ATOM 2283 C CA . MET A 1 295 ? 26.869 -1.575 -28.684 1.00 85.06 295 MET A CA 1
ATOM 2284 C C . MET A 1 295 ? 27.101 -1.420 -27.168 1.00 85.06 295 MET A C 1
ATOM 2286 O O . MET A 1 295 ? 27.250 -0.283 -26.720 1.00 85.06 295 MET A O 1
ATOM 2290 N N . PRO A 1 296 ? 27.169 -2.507 -26.372 1.00 85.25 296 PRO A N 1
ATOM 2291 C CA . PRO A 1 296 ? 27.611 -2.438 -24.979 1.00 85.25 296 PRO A CA 1
ATOM 2292 C C . PRO A 1 296 ? 28.987 -1.788 -24.797 1.00 85.25 296 PRO A C 1
ATOM 2294 O O . PRO A 1 296 ? 29.133 -0.931 -23.932 1.00 85.25 296 PRO A O 1
ATOM 2297 N N . LEU A 1 297 ? 29.964 -2.122 -25.649 1.00 83.62 297 LEU A N 1
ATOM 2298 C CA . LEU A 1 297 ? 31.304 -1.538 -25.578 1.00 83.62 297 LEU A CA 1
ATOM 2299 C C . LEU A 1 297 ? 31.290 -0.023 -25.846 1.00 83.62 297 LEU A C 1
ATOM 2301 O O . LEU A 1 297 ? 31.938 0.727 -25.123 1.00 83.62 297 LEU A O 1
ATOM 2305 N N . LYS A 1 298 ? 30.493 0.451 -26.816 1.00 87.81 298 LYS A N 1
ATOM 2306 C CA . LYS A 1 298 ? 30.322 1.896 -27.060 1.00 87.81 298 LYS A CA 1
ATOM 2307 C C . LYS A 1 298 ? 29.774 2.631 -25.838 1.00 87.81 298 LYS A C 1
ATOM 2309 O O . LYS A 1 298 ? 30.282 3.689 -25.483 1.00 87.81 298 LYS A O 1
ATOM 2314 N N . LYS A 1 299 ? 28.746 2.075 -25.188 1.00 84.44 299 LYS A N 1
ATOM 2315 C CA . LYS A 1 299 ? 28.156 2.682 -23.984 1.00 84.44 299 LYS A CA 1
ATOM 2316 C C . LYS A 1 299 ? 29.164 2.760 -22.843 1.00 84.44 299 LYS A C 1
ATOM 2318 O O . LYS A 1 299 ? 29.293 3.820 -22.247 1.00 84.44 299 LYS A O 1
ATOM 2323 N N . LEU A 1 300 ? 29.916 1.683 -22.618 1.00 82.94 300 LEU A N 1
ATOM 2324 C CA . LEU A 1 300 ? 30.930 1.618 -21.568 1.00 82.94 300 LEU A CA 1
ATOM 2325 C C . LEU A 1 300 ? 32.025 2.678 -21.758 1.00 82.94 300 LEU A C 1
ATOM 2327 O O . LEU A 1 300 ? 32.380 3.363 -20.804 1.00 82.94 300 LEU A O 1
ATOM 2331 N N . LEU A 1 301 ? 32.522 2.863 -22.986 1.00 84.31 301 LEU A N 1
ATOM 2332 C CA . LEU A 1 301 ? 33.540 3.879 -23.282 1.00 84.31 301 LEU A CA 1
ATOM 2333 C C . LEU A 1 301 ? 33.015 5.307 -23.077 1.00 84.31 301 LEU A C 1
ATOM 2335 O O . LEU A 1 301 ? 33.712 6.136 -22.499 1.00 84.31 301 LEU A O 1
ATOM 2339 N N . ILE A 1 302 ? 31.771 5.584 -23.480 1.00 86.12 302 ILE A N 1
ATOM 2340 C CA . ILE A 1 302 ? 31.134 6.896 -23.269 1.00 86.12 302 ILE A CA 1
ATOM 2341 C C . ILE A 1 302 ? 30.924 7.167 -21.774 1.00 86.12 302 ILE A C 1
ATOM 2343 O O . ILE A 1 302 ? 31.205 8.264 -21.300 1.00 86.12 302 ILE A O 1
ATOM 2347 N N . GLU A 1 303 ? 30.451 6.174 -21.019 1.00 82.88 303 GLU A N 1
ATOM 2348 C CA . GLU A 1 303 ? 30.241 6.286 -19.569 1.00 82.88 303 GLU A CA 1
ATOM 2349 C C . GLU A 1 303 ? 31.551 6.515 -18.804 1.00 82.88 303 GLU A C 1
ATOM 2351 O O . GLU A 1 303 ? 31.552 7.175 -17.767 1.00 82.88 303 GLU A O 1
ATOM 2356 N N . ARG A 1 304 ? 32.672 6.018 -19.338 1.00 79.31 304 ARG A N 1
ATOM 2357 C CA . ARG A 1 304 ? 34.019 6.209 -18.786 1.00 79.31 304 ARG A CA 1
ATOM 2358 C C . ARG A 1 304 ? 34.718 7.484 -19.278 1.00 79.31 304 ARG A C 1
ATOM 2360 O O . ARG A 1 304 ? 35.867 7.707 -18.916 1.00 79.31 304 ARG A O 1
ATOM 2367 N N . GLY A 1 305 ? 34.038 8.326 -20.058 1.00 80.69 305 GLY A N 1
ATOM 2368 C CA . GLY A 1 305 ? 34.524 9.660 -20.425 1.00 80.69 305 GLY A CA 1
ATOM 2369 C C . GLY A 1 305 ? 35.156 9.786 -21.812 1.00 80.69 305 GLY A C 1
ATOM 2370 O O . GLY A 1 305 ? 35.708 10.842 -22.110 1.00 80.69 305 GLY A O 1
ATOM 2371 N N . VAL A 1 306 ? 35.061 8.770 -22.677 1.00 85.75 306 VAL A N 1
ATOM 2372 C CA . VAL A 1 306 ? 35.507 8.896 -24.076 1.00 85.75 306 VAL A CA 1
ATOM 2373 C C . VAL A 1 306 ? 34.487 9.729 -24.871 1.00 85.75 306 VAL A C 1
ATOM 2375 O O . VAL A 1 306 ? 33.285 9.434 -24.807 1.00 85.75 306 VAL A O 1
ATOM 2378 N N . PRO A 1 307 ? 34.923 10.743 -25.646 1.00 87.81 307 PRO A N 1
ATOM 2379 C CA . PRO A 1 307 ? 34.044 11.552 -26.484 1.00 87.81 307 PRO A CA 1
ATOM 2380 C C . PRO A 1 307 ? 33.194 10.708 -27.438 1.00 87.81 307 PRO A C 1
ATOM 2382 O O . PRO A 1 307 ? 33.656 9.733 -28.040 1.00 87.81 307 PRO A O 1
ATOM 2385 N N . LYS A 1 308 ? 31.924 11.095 -27.601 1.00 86.94 308 LYS A N 1
ATOM 2386 C CA . LYS A 1 308 ? 30.959 10.342 -28.417 1.00 86.94 308 LYS A CA 1
ATOM 2387 C C . LYS A 1 308 ? 31.406 10.272 -29.874 1.00 86.94 308 LYS A C 1
ATOM 2389 O O . LYS A 1 308 ? 31.205 9.253 -30.525 1.00 86.94 308 LYS A O 1
ATOM 2394 N N . GLU A 1 309 ? 32.030 11.325 -30.370 1.00 87.44 309 GLU A N 1
ATOM 2395 C CA . GLU A 1 309 ? 32.489 11.477 -31.745 1.00 87.44 309 GLU A CA 1
ATOM 2396 C C . GLU A 1 309 ? 33.505 10.383 -32.110 1.00 87.44 309 GLU A C 1
ATOM 2398 O O . GLU A 1 309 ? 33.386 9.746 -33.158 1.00 87.44 309 GLU A O 1
ATOM 2403 N N . GLU A 1 310 ? 34.435 10.075 -31.202 1.00 84.12 310 GLU A N 1
ATOM 2404 C CA . GLU A 1 310 ? 35.451 9.035 -31.396 1.00 84.12 310 GLU A CA 1
ATOM 2405 C C . GLU A 1 310 ? 34.864 7.619 -31.283 1.00 84.12 310 GLU A C 1
ATOM 2407 O O . GLU A 1 310 ? 35.191 6.731 -32.072 1.00 84.12 310 GLU A O 1
ATOM 2412 N N . VAL A 1 311 ? 33.930 7.407 -30.349 1.00 87.06 311 VAL A N 1
ATOM 2413 C CA . VAL A 1 311 ? 33.265 6.107 -30.144 1.00 87.06 311 VAL A CA 1
ATOM 2414 C C . VAL A 1 311 ? 32.304 5.767 -31.291 1.00 87.06 311 VAL A C 1
ATOM 2416 O O . VAL A 1 311 ? 32.197 4.612 -31.721 1.00 87.06 311 VAL A O 1
ATOM 2419 N N . PHE A 1 312 ? 31.570 6.752 -31.811 1.00 85.81 312 PHE A N 1
ATOM 2420 C CA . PHE A 1 312 ? 30.655 6.544 -32.932 1.00 85.81 312 PHE A CA 1
ATOM 2421 C C . PHE A 1 312 ? 31.374 6.502 -34.284 1.00 85.81 312 PHE A C 1
ATOM 2423 O O . PHE A 1 312 ? 30.887 5.793 -35.164 1.00 85.81 312 PHE A O 1
ATOM 2430 N N . GLY A 1 313 ? 32.545 7.136 -34.411 1.00 85.00 313 GLY A N 1
ATOM 2431 C CA . GLY A 1 313 ? 33.412 7.049 -35.591 1.00 85.00 313 GLY A CA 1
ATOM 2432 C C . GLY A 1 313 ? 34.092 5.688 -35.791 1.00 85.00 313 GLY A C 1
ATOM 2433 O O . GLY A 1 313 ? 34.505 5.370 -36.903 1.00 85.00 313 GLY A O 1
ATOM 2434 N N . ALA A 1 314 ? 34.171 4.847 -34.754 1.00 88.88 314 ALA A N 1
ATOM 2435 C CA . ALA A 1 314 ? 34.750 3.510 -34.857 1.00 88.88 314 ALA A CA 1
ATOM 2436 C C . ALA A 1 314 ? 33.800 2.516 -35.576 1.00 88.88 314 ALA A C 1
ATOM 2438 O O . ALA A 1 314 ? 32.686 2.265 -35.082 1.00 88.88 314 ALA A O 1
ATOM 2439 N N . PRO A 1 315 ? 34.230 1.895 -36.699 1.00 85.31 315 PRO A N 1
ATOM 2440 C CA . PRO A 1 315 ? 33.389 0.998 -37.498 1.00 85.31 315 PRO A CA 1
ATOM 2441 C C . PRO A 1 315 ? 33.339 -0.447 -36.974 1.00 85.31 315 PRO A C 1
ATOM 2443 O O . PRO A 1 315 ? 32.487 -1.222 -37.400 1.00 85.31 315 PRO A O 1
ATOM 2446 N N . SER A 1 316 ? 34.232 -0.838 -36.058 1.00 88.69 316 SER A N 1
ATOM 2447 C CA . SER A 1 316 ? 34.356 -2.222 -35.580 1.00 88.69 316 SER A CA 1
ATOM 2448 C C . SER A 1 316 ? 34.757 -2.303 -34.104 1.00 88.69 316 SER A C 1
ATOM 2450 O O . SER A 1 316 ? 35.229 -1.327 -33.518 1.00 88.69 316 SER A O 1
ATOM 2452 N N . LYS A 1 317 ? 34.571 -3.478 -33.479 1.00 84.06 317 LYS A N 1
ATOM 2453 C CA . LYS A 1 317 ? 34.984 -3.720 -32.081 1.00 84.06 317 LYS A CA 1
ATOM 2454 C C . LYS A 1 317 ? 36.487 -3.503 -31.872 1.00 84.06 317 LYS A C 1
ATOM 2456 O O . LYS A 1 317 ? 36.872 -2.935 -30.860 1.00 84.06 317 LYS A O 1
ATOM 2461 N N . PHE A 1 318 ? 37.312 -3.899 -32.839 1.00 84.88 318 PHE A N 1
ATOM 2462 C CA . PHE A 1 318 ? 38.762 -3.701 -32.787 1.00 84.88 318 PHE A CA 1
ATOM 2463 C C . PHE A 1 318 ? 39.138 -2.220 -32.894 1.00 84.88 318 PHE A C 1
ATOM 2465 O O . PHE A 1 318 ? 39.988 -1.753 -32.146 1.00 84.88 318 PHE A O 1
ATOM 2472 N N . ALA A 1 319 ? 38.424 -1.444 -33.716 1.00 85.25 319 ALA A N 1
ATOM 2473 C CA . ALA A 1 319 ? 38.608 0.006 -33.750 1.00 85.25 319 ALA A CA 1
ATOM 2474 C C . ALA A 1 319 ? 38.233 0.665 -32.407 1.00 85.25 319 ALA A C 1
ATOM 2476 O O . ALA A 1 319 ? 38.904 1.594 -31.974 1.00 85.25 319 ALA A O 1
ATOM 2477 N N . LEU A 1 320 ? 37.213 0.160 -31.697 1.00 86.25 320 LEU A N 1
ATOM 2478 C CA . LEU A 1 320 ? 36.888 0.629 -30.339 1.00 86.25 320 LEU A CA 1
ATOM 2479 C C . LEU A 1 320 ? 37.966 0.268 -29.309 1.00 86.25 320 LEU A C 1
ATOM 2481 O O . LEU A 1 320 ? 38.173 1.031 -28.372 1.00 86.25 320 LEU A O 1
ATOM 2485 N N . GLN A 1 321 ? 38.660 -0.857 -29.479 1.00 85.94 321 GLN A N 1
ATOM 2486 C CA . GLN A 1 321 ? 39.806 -1.218 -28.643 1.00 85.94 321 GLN A CA 1
ATOM 2487 C C . GLN A 1 321 ? 40.983 -0.265 -28.869 1.00 85.94 321 GLN A C 1
ATOM 2489 O O . GLN A 1 321 ? 41.636 0.134 -27.911 1.00 85.94 321 GLN A O 1
ATOM 2494 N N . GLU A 1 322 ? 41.244 0.142 -30.113 1.00 86.19 322 GLU A N 1
ATOM 2495 C CA . GLU A 1 322 ? 42.271 1.147 -30.414 1.00 86.19 322 GLU A CA 1
ATOM 2496 C C . GLU A 1 322 ? 41.913 2.526 -29.855 1.00 86.19 322 GLU A C 1
ATOM 2498 O O . GLU A 1 322 ? 42.772 3.193 -29.284 1.00 86.19 322 GLU A O 1
ATOM 2503 N N . VAL A 1 323 ? 40.643 2.936 -29.963 1.00 85.69 323 VAL A N 1
ATOM 2504 C CA . VAL A 1 323 ? 40.136 4.151 -29.303 1.00 85.69 323 VAL A CA 1
ATOM 2505 C C . VAL A 1 323 ? 40.340 4.038 -27.794 1.00 85.69 323 VAL A C 1
ATOM 2507 O O . VAL A 1 323 ? 40.881 4.946 -27.181 1.00 85.69 323 VAL A O 1
ATOM 2510 N N . ALA A 1 324 ? 40.012 2.901 -27.187 1.00 83.06 324 ALA A N 1
ATOM 2511 C CA . ALA A 1 324 ? 40.210 2.714 -25.758 1.00 83.06 324 ALA A CA 1
ATOM 2512 C C . ALA A 1 324 ? 41.692 2.738 -25.338 1.00 83.06 324 ALA A C 1
ATOM 2514 O O . ALA A 1 324 ? 42.022 3.334 -24.321 1.00 83.06 324 ALA A O 1
ATOM 2515 N N . LYS A 1 325 ? 42.604 2.178 -26.143 1.00 83.00 325 LYS A N 1
ATOM 2516 C CA . LYS A 1 325 ? 44.057 2.270 -25.905 1.00 83.00 325 LYS A CA 1
ATOM 2517 C C . LYS A 1 325 ? 44.577 3.711 -25.964 1.00 83.00 325 LYS A C 1
ATOM 2519 O O . LYS A 1 325 ? 45.510 4.045 -25.248 1.00 83.00 325 LYS A O 1
ATOM 2524 N N . LYS A 1 326 ? 43.979 4.581 -26.787 1.00 84.62 326 LYS A N 1
ATOM 2525 C CA . LYS A 1 326 ? 44.328 6.017 -26.820 1.00 84.62 326 LYS A CA 1
ATOM 2526 C C . LYS A 1 326 ? 43.906 6.758 -25.549 1.00 84.62 326 LYS A C 1
ATOM 2528 O O . LYS A 1 326 ? 44.513 7.765 -25.212 1.00 84.62 326 LYS A O 1
ATOM 2533 N N . TRP A 1 327 ? 42.893 6.247 -24.854 1.00 83.69 327 TRP A N 1
ATOM 2534 C CA . TRP A 1 327 ? 42.320 6.829 -23.640 1.00 83.69 327 TRP A CA 1
ATOM 2535 C C . TRP A 1 327 ? 42.653 6.002 -22.385 1.00 83.69 327 TRP A C 1
ATOM 2537 O O . TRP A 1 327 ? 41.936 6.069 -21.387 1.00 83.69 327 TRP A O 1
ATOM 2547 N N . ASP A 1 328 ? 43.730 5.212 -22.420 1.00 74.94 328 ASP A N 1
ATOM 2548 C CA . ASP A 1 328 ? 44.045 4.213 -21.388 1.00 74.94 328 ASP A CA 1
ATOM 2549 C C . ASP A 1 328 ? 44.265 4.833 -19.995 1.00 74.94 328 ASP A C 1
ATOM 2551 O O . ASP A 1 328 ? 43.805 4.294 -18.986 1.00 74.94 328 ASP A O 1
ATOM 2555 N N . GLU A 1 329 ? 44.838 6.041 -19.946 1.00 66.25 329 GLU A N 1
ATOM 2556 C CA . GLU A 1 329 ? 45.015 6.821 -18.710 1.00 66.25 329 GLU A CA 1
ATOM 2557 C C . GLU A 1 329 ? 43.684 7.129 -17.999 1.00 66.25 329 GLU A C 1
ATOM 2559 O O . GLU A 1 329 ? 43.625 7.201 -16.767 1.00 66.25 329 GLU A O 1
ATOM 2564 N N . VAL A 1 330 ? 42.601 7.274 -18.771 1.00 67.62 330 VAL A N 1
ATOM 2565 C CA . VAL A 1 330 ? 41.247 7.569 -18.281 1.00 67.62 330 VAL A CA 1
ATOM 2566 C C . VAL A 1 330 ? 40.467 6.280 -18.014 1.00 67.62 330 VAL A C 1
ATOM 2568 O O . VAL A 1 330 ? 39.721 6.187 -17.038 1.00 67.62 330 VAL A O 1
ATOM 2571 N N . LEU A 1 331 ? 40.640 5.271 -18.869 1.00 68.12 331 LEU A N 1
ATOM 2572 C CA . LEU A 1 331 ? 39.779 4.094 -18.913 1.00 68.12 331 LEU A CA 1
ATOM 2573 C C . LEU A 1 331 ? 40.174 2.988 -17.926 1.00 68.12 331 LEU A C 1
ATOM 2575 O O . LEU A 1 331 ? 39.266 2.327 -17.408 1.00 68.12 331 LEU A O 1
ATOM 2579 N N . LYS A 1 332 ? 41.476 2.800 -17.644 1.00 70.75 332 LYS A N 1
ATOM 2580 C CA . LYS A 1 332 ? 42.016 1.736 -16.767 1.00 70.75 332 LYS A CA 1
ATOM 2581 C C . LYS A 1 332 ? 41.370 0.364 -17.040 1.00 70.75 332 LYS A C 1
ATOM 2583 O O . LYS A 1 332 ? 40.806 -0.253 -16.132 1.00 70.75 332 LYS A O 1
ATOM 2588 N N . ILE A 1 333 ? 41.388 -0.083 -18.299 1.00 71.62 333 ILE A N 1
ATOM 2589 C CA . ILE A 1 333 ? 40.792 -1.358 -18.742 1.00 71.62 333 ILE A CA 1
ATOM 2590 C C . ILE A 1 333 ? 41.913 -2.342 -19.089 1.00 71.62 333 ILE A C 1
ATOM 2592 O O . ILE A 1 333 ? 42.728 -2.059 -19.962 1.00 71.62 333 ILE A O 1
ATOM 2596 N N . GLU A 1 334 ? 41.909 -3.533 -18.486 1.00 70.69 334 GLU A N 1
ATOM 2597 C CA . GLU A 1 334 ? 42.759 -4.639 -18.943 1.00 70.69 334 GLU A CA 1
ATOM 2598 C C . GLU A 1 334 ? 42.033 -5.473 -20.004 1.00 70.69 334 GLU A C 1
ATOM 2600 O O . GLU A 1 334 ? 40.937 -5.996 -19.776 1.00 70.69 334 GLU A O 1
ATOM 2605 N N . TRP A 1 335 ? 42.659 -5.626 -21.171 1.00 74.56 335 TRP A N 1
ATOM 2606 C CA . TRP A 1 335 ? 42.130 -6.422 -22.277 1.00 74.56 335 TRP A CA 1
ATOM 2607 C C . TRP A 1 335 ? 42.583 -7.875 -22.155 1.00 74.56 335 TRP A C 1
ATOM 2609 O O . TRP A 1 335 ? 43.778 -8.156 -22.158 1.00 74.56 335 TRP A O 1
ATOM 2619 N N . THR A 1 336 ? 41.635 -8.811 -22.100 1.00 66.06 336 THR A N 1
ATOM 2620 C CA . THR A 1 336 ? 41.939 -10.251 -22.118 1.00 66.06 336 THR A CA 1
ATOM 2621 C C . THR A 1 336 ? 41.705 -10.834 -23.511 1.00 66.06 336 THR A C 1
ATOM 2623 O O . THR A 1 336 ? 40.564 -11.003 -23.951 1.00 66.06 336 THR A O 1
ATOM 2626 N N . GLU A 1 337 ? 42.795 -11.155 -24.210 1.00 60.28 337 GLU A N 1
ATOM 2627 C CA . GLU A 1 337 ? 42.767 -11.943 -25.446 1.00 60.28 337 GLU A CA 1
ATOM 2628 C C . GLU A 1 337 ? 42.781 -13.434 -25.086 1.00 60.28 337 GLU A C 1
ATOM 2630 O O . GLU A 1 337 ? 43.695 -13.922 -24.417 1.00 60.28 337 GLU A O 1
ATOM 2635 N N . LYS A 1 338 ? 41.765 -14.193 -25.512 1.00 51.06 338 LYS A N 1
ATOM 2636 C CA . LYS A 1 338 ? 41.847 -15.655 -25.431 1.00 51.06 338 LYS A CA 1
ATOM 2637 C C . LYS A 1 338 ? 42.856 -16.139 -26.472 1.00 51.06 338 LYS A C 1
ATOM 2639 O O . LYS A 1 338 ? 42.544 -16.193 -27.659 1.00 51.06 338 LYS A O 1
ATOM 2644 N N . LEU A 1 339 ? 44.031 -16.568 -26.008 1.00 43.34 339 LEU A N 1
ATOM 2645 C CA . LEU A 1 339 ? 44.943 -17.440 -26.751 1.00 43.34 339 LEU A CA 1
ATOM 2646 C C . LEU A 1 339 ? 44.187 -18.712 -27.159 1.00 43.34 339 LEU A C 1
ATOM 2648 O O . LEU A 1 339 ? 44.042 -19.658 -26.386 1.00 43.34 339 LEU A O 1
ATOM 2652 N N . THR A 1 340 ? 43.672 -18.731 -28.383 1.00 38.94 340 THR A N 1
ATOM 2653 C CA . THR A 1 340 ? 43.232 -19.968 -29.021 1.00 38.94 340 THR A CA 1
ATOM 2654 C C . THR A 1 340 ? 44.486 -20.675 -29.516 1.00 38.94 340 THR A C 1
ATOM 2656 O O . THR A 1 340 ? 45.007 -20.370 -30.586 1.00 38.94 340 THR A O 1
ATOM 2659 N N . VAL A 1 341 ? 44.989 -21.615 -28.712 1.00 39.69 341 VAL A N 1
ATOM 2660 C CA . VAL A 1 341 ? 45.920 -22.643 -29.183 1.00 39.69 341 VAL A CA 1
ATOM 2661 C C . VAL A 1 341 ? 45.181 -23.422 -30.270 1.00 39.69 341 VAL A C 1
ATOM 2663 O O . VAL A 1 341 ? 44.288 -24.218 -29.980 1.00 39.69 341 VAL A O 1
ATOM 2666 N N . ARG A 1 342 ? 45.489 -23.120 -31.534 1.00 39.00 342 ARG A N 1
ATOM 2667 C CA . ARG A 1 342 ? 45.115 -23.977 -32.659 1.00 39.00 342 ARG A CA 1
ATOM 2668 C C . ARG A 1 342 ? 45.968 -25.238 -32.561 1.00 39.00 342 ARG A C 1
ATOM 2670 O O . ARG A 1 342 ? 47.190 -25.137 -32.478 1.00 39.00 342 ARG A O 1
ATOM 2677 N N . THR A 1 343 ? 45.292 -26.380 -32.495 1.00 39.22 343 THR A N 1
ATOM 2678 C CA . THR A 1 343 ? 45.882 -27.705 -32.711 1.00 39.22 343 THR A CA 1
ATOM 2679 C C . THR A 1 343 ? 46.250 -27.883 -34.172 1.00 39.22 343 THR A C 1
ATOM 2681 O O . THR A 1 343 ? 45.550 -27.280 -35.024 1.00 39.22 343 THR A O 1
#

Sequence (343 aa):
MERELRKSAQTLTHRLVLPKRKVESSDAFIRRLDAHRQATEAIIIPLTAPEDEALFAKRMIAVKANETPNCIVLPKTARETVQEFECRMEMAKTSPSPLIFPRGTHESGAQFHTRLQAQLKSKRPIVPRSTDEPDKGFSERCRLQPKCEKVIHPFDPKREDEQLYLRRLTANSQKSALAFEPGDKRAIDDAIGTEHKKTARKVEPVTALGSSAADLMSAAEEETVKAKVAQAEAEAAEAAKLAEAQTEEEEAALAAERVAQRIAAMKLKAAEEVATACRKSFALEQISIDAIGFMPLKKLLIERGVPKEEVFGAPSKFALQEVAKKWDEVLKIEWTEKLTVRT

Mean predicted aligned error: 20.67 Å

Organism: NCBI:txid1460289

pLDDT: mean 74.51, std 18.37, range [29.08, 97.12]

Radius of gyration: 34.19 Å; Cα contacts (8 Å, |Δi|>4): 345; chains: 1; bounding box: 86×77×92 Å

Solvent-accessible surface area (backbone atoms only — not comparable to full-atom values): 20252 Å² total; per-residue (Å²): 110,74,71,56,54,55,52,60,58,40,69,73,49,84,48,91,84,69,75,94,45,100,82,60,58,67,68,56,52,48,42,50,52,54,32,37,64,53,13,74,64,58,74,69,67,75,78,89,58,91,72,51,71,66,62,48,47,50,47,34,50,15,40,61,61,22,84,43,74,46,32,27,68,55,69,87,44,95,77,37,50,73,66,56,46,51,54,48,35,61,50,42,27,69,22,53,25,41,44,45,73,51,55,32,95,60,41,52,73,68,54,39,51,53,42,51,61,30,30,52,61,5,68,40,48,70,72,57,51,33,89,85,44,50,71,68,56,51,54,49,49,39,68,45,39,46,71,26,78,39,65,70,71,61,62,43,83,90,54,30,54,73,69,56,46,53,47,44,52,52,24,39,72,76,40,25,78,54,76,72,62,79,51,46,61,65,65,36,45,65,65,66,41,72,74,77,60,66,83,79,69,90,85,79,88,89,84,81,89,85,87,84,91,81,88,88,86,78,72,74,60,60,56,56,50,52,52,52,50,54,50,50,51,51,54,50,54,52,52,49,54,54,51,52,56,52,51,52,54,52,50,52,50,54,51,53,51,54,52,52,52,49,53,52,52,51,52,50,49,52,52,48,51,52,52,53,61,58,64,72,58,90,73,76,50,76,45,41,70,86,78,51,49,64,69,60,50,46,50,53,43,43,76,55,68,46,59,64,71,64,56,69,67,37,91,45,66,67,47,47,50,54,54,45,62,76,42,38,94,70,56,51,66,45,76,51,77,82,83,74,80,79,129

Foldseek 3Di:
DLVVVLVVLCVQLVDDDDDPDPDDDSLLSVLVSLLCNQAVCLPVPPPPDPDDSVQSNLQSVLSNLAPAGNAHEDGEDPPADPVQSNVQSVLSNQFLASYGDGADPQADPVLSVLLSVLRSLANYHADHEDDPADPVLSNLLSVLRSVAPDRDDHDDPVQDDPVVSVLLSVLCNQCRDDDDDRNNSPSSCVSVDCPVVVVPDDDDDDDDDDDDDDPDDPDVVVVVVVVVVVVVVVVVVVVVVVVVVVVVVVVVVVVVVVVVVVVVVVVVVVVVVVVVVVVPPDDAEEDELVPDDLVNLLVLCVVLPQDNCCSVPQPDSVSSVVSCVVVCVSNNYHYDDPPPPDD

Secondary structure (DSSP, 8-state):
-HHHHHHHHHHTTTS----SSSS--HHHHHHHHHHHHH-TTTT-S--SS---HHHHHHHHHHHHH--STT-EEPPPPTTS-HHHHHHHHHHTTT---SEE----TT--HHHHHHHHHHHTT-SS--PPPPTT--HHHHHHHHHHGGG-SS--PPP-TTT--HHHHHHHHHHHHH-TTS---TT-HHHHHHHH-GGGGGGG---PPP---------SS-SSHHHHHHHHHHHHHHHHHHHHHHHHHHHHHHHHHHHHHHHHHHHHHHHHHHHHHHHHHHTTS---EEE-TTTS-HHHHHHHHHHTT--HHHHHH--SHHHHHHHHHHTHHHH-EEE--------